Protein AF-A0A2V2RP64-F1 (afdb_monomer)

Mean predicted aligned error: 12.41 Å

Solvent-accessible surface area (backbone atoms only — not comparable to full-atom values): 16628 Å² total; per-residue (Å²): 139,86,86,82,83,83,79,80,80,79,81,77,78,77,77,75,78,69,77,76,58,70,37,69,83,66,78,68,56,55,57,68,59,28,25,57,64,44,48,59,22,42,54,19,36,55,46,68,73,66,55,92,58,90,69,55,69,67,38,51,44,35,20,28,24,38,52,17,21,52,49,19,10,41,67,53,48,46,82,66,42,28,64,60,92,84,65,45,70,69,56,54,52,47,49,36,45,51,38,56,72,76,41,66,92,52,23,85,38,53,29,28,58,51,42,33,51,33,48,34,71,76,20,55,50,54,100,83,48,87,51,76,81,76,70,87,53,20,23,55,56,47,48,53,24,47,53,22,31,31,28,61,72,58,75,34,78,89,53,83,78,44,75,68,35,41,40,35,18,36,18,39,56,15,20,54,50,12,27,53,50,47,46,71,71,80,46,69,60,47,76,86,48,40,56,69,57,51,51,51,44,38,49,54,41,52,72,75,39,68,91,53,28,84,39,51,30,46,59,51,45,51,54,33,32,50,66,66,30,68,94,48,64,85,44,83,55,63,67,50,56,56,61,73,42,49,73,67,46,46,57,55,41,17,72,66,47,54,50,52,58,51,49,57,56,52,64,75,65,70,83,76,78,86,87,79,89,81,89,81,81,86,84,84,86,82,80,88,132

Sequence (289 aa):
MKTIFLGILCISVCVFLVPLSEPSDGPAFTKPISGNQMMKFVGAYQQTRNPTSTPPLQVTTDSYFFMGYVEGATFANMEGVCVPRKTTLGQLYSIVADFFNKHPAQWNDNASSLVALAVKGAFPCSKQDTQELSPLFDGNKLMYLIKSAKIETGLDTHNPKTVQTDMEGINFKGFVSGVRDSYDTKFCYSPNVTGDQEDAIVIQYMDAHPAQWNISASDLIFSACKRLSPVQRESKSYSRVVSQYPGVFHEIWGDKGFRNAAKISIRKGKEIGKVTNLSIHPMIVGKSY

Radius of gyration: 26.07 Å; Cα contacts (8 Å, |Δi|>4): 311; chains: 1; bounding box: 103×53×47 Å

Structure (mmCIF, N/CA/C/O backbone):
data_AF-A0A2V2RP64-F1
#
_entry.id   AF-A0A2V2RP64-F1
#
loop_
_atom_site.group_PDB
_atom_site.id
_atom_site.type_symbol
_atom_site.label_atom_id
_atom_site.label_alt_id
_atom_site.label_comp_id
_atom_site.label_asym_id
_atom_site.label_entity_id
_atom_site.label_seq_id
_atom_site.pdbx_PDB_ins_code
_atom_site.Cartn_x
_atom_site.Cartn_y
_atom_site.Cartn_z
_atom_site.occupancy
_atom_site.B_iso_or_equiv
_atom_site.auth_seq_id
_atom_site.auth_comp_id
_atom_site.auth_asym_id
_atom_site.auth_atom_id
_atom_site.pdbx_PDB_model_num
ATOM 1 N N . MET A 1 1 ? 73.263 24.855 -27.685 1.00 40.41 1 MET A N 1
ATOM 2 C CA . MET A 1 1 ? 72.809 24.135 -26.476 1.00 40.41 1 MET A CA 1
ATOM 3 C C . MET A 1 1 ? 71.296 24.262 -26.409 1.00 40.41 1 MET A C 1
ATOM 5 O O . MET A 1 1 ? 70.813 25.385 -26.392 1.00 40.41 1 MET A O 1
ATOM 9 N N . LYS A 1 2 ? 70.555 23.152 -26.504 1.00 42.84 2 LYS A N 1
ATOM 10 C CA . LYS A 1 2 ? 69.084 23.125 -26.448 1.00 42.84 2 LYS A CA 1
ATOM 11 C C . LYS A 1 2 ? 68.673 22.454 -25.140 1.00 42.84 2 LYS A C 1
ATOM 13 O O . LYS A 1 2 ? 68.955 21.276 -24.952 1.00 42.84 2 LYS A O 1
ATOM 18 N N . THR A 1 3 ? 68.048 23.217 -24.255 1.00 49.97 3 THR A N 1
ATOM 19 C CA . THR A 1 3 ? 67.530 22.749 -22.967 1.00 49.97 3 THR A CA 1
ATOM 20 C C . THR A 1 3 ? 66.127 22.189 -23.184 1.00 49.97 3 THR A C 1
ATOM 22 O O . THR A 1 3 ? 65.233 22.911 -23.617 1.00 49.97 3 THR A O 1
ATOM 25 N N . ILE A 1 4 ? 65.947 20.892 -22.934 1.00 54.69 4 ILE A N 1
ATOM 26 C CA . ILE A 1 4 ? 64.656 20.199 -23.000 1.00 54.69 4 ILE A CA 1
ATOM 27 C C . ILE A 1 4 ? 64.020 20.290 -21.610 1.00 54.69 4 ILE A C 1
ATOM 29 O O . ILE A 1 4 ? 64.534 19.711 -20.656 1.00 54.69 4 ILE A O 1
ATOM 33 N N . PHE A 1 5 ? 62.920 21.035 -21.491 1.00 52.31 5 PHE A N 1
ATOM 34 C CA . PHE A 1 5 ? 62.085 21.057 -20.289 1.00 52.31 5 PHE A CA 1
ATOM 35 C C . PHE A 1 5 ? 61.139 19.852 -20.317 1.00 52.31 5 PHE A C 1
ATOM 37 O O . PHE A 1 5 ? 60.224 19.778 -21.136 1.00 52.31 5 PHE A O 1
ATOM 44 N N . LEU A 1 6 ? 61.387 18.897 -19.422 1.00 56.59 6 LEU A N 1
ATOM 45 C CA . LEU A 1 6 ? 60.547 17.729 -19.186 1.00 56.59 6 LEU A CA 1
ATOM 46 C C . LEU A 1 6 ? 59.434 18.131 -18.202 1.00 56.59 6 LEU A C 1
ATOM 48 O O . LEU A 1 6 ? 59.650 18.205 -16.995 1.00 56.59 6 LEU A O 1
ATOM 52 N N . GLY A 1 7 ? 58.258 18.470 -18.732 1.00 52.22 7 GLY A N 1
ATOM 53 C CA . GLY A 1 7 ? 57.076 18.808 -17.939 1.00 52.22 7 GLY A CA 1
ATOM 54 C C . GLY A 1 7 ? 56.428 17.552 -17.360 1.00 52.22 7 GLY A C 1
ATOM 55 O O . GLY A 1 7 ? 55.719 16.838 -18.064 1.00 52.22 7 GLY A O 1
ATOM 56 N N . ILE A 1 8 ? 56.674 17.284 -16.078 1.00 58.50 8 ILE A N 1
ATOM 57 C CA . ILE A 1 8 ? 55.983 16.244 -15.311 1.00 58.50 8 ILE A CA 1
ATOM 58 C C . ILE A 1 8 ? 54.551 16.726 -15.054 1.00 58.50 8 ILE A C 1
ATOM 60 O O . ILE A 1 8 ? 54.309 17.628 -14.252 1.00 58.50 8 ILE A O 1
ATOM 64 N N . LEU A 1 9 ? 53.603 16.132 -15.777 1.00 56.03 9 LEU A N 1
ATOM 65 C CA . LEU A 1 9 ? 52.170 16.347 -15.617 1.00 56.03 9 LEU A CA 1
ATOM 66 C C . LEU A 1 9 ? 51.721 15.698 -14.297 1.00 56.03 9 LEU A C 1
ATOM 68 O O . LEU A 1 9 ? 51.517 14.488 -14.214 1.00 56.03 9 LEU A O 1
ATOM 72 N N . CYS A 1 10 ? 51.616 16.501 -13.241 1.00 52.22 10 CYS A N 1
ATOM 73 C CA . CYS A 1 10 ? 51.120 16.073 -11.938 1.00 52.22 10 CYS A CA 1
ATOM 74 C C . CYS A 1 10 ? 49.592 15.909 -12.024 1.00 52.22 10 CYS A C 1
ATOM 76 O O . CYS A 1 10 ? 48.841 16.867 -11.845 1.00 52.22 10 CYS A O 1
ATOM 78 N N . ILE A 1 11 ? 49.120 14.706 -12.364 1.00 54.84 11 ILE A N 1
ATOM 79 C CA . ILE A 1 11 ? 47.696 14.357 -12.296 1.00 54.84 11 ILE A CA 1
ATOM 80 C C . ILE A 1 11 ? 47.338 14.252 -10.810 1.00 54.84 11 ILE A C 1
ATOM 82 O O . ILE A 1 11 ? 47.481 13.204 -10.184 1.00 54.84 11 ILE A O 1
ATOM 86 N N . SER A 1 12 ? 46.913 15.376 -10.234 1.00 56.59 12 SER A N 1
ATOM 87 C CA . SER A 1 12 ? 46.282 15.427 -8.920 1.00 56.59 12 SER A CA 1
ATOM 88 C C . SER A 1 12 ? 44.952 14.686 -9.010 1.00 56.59 12 SER A C 1
ATOM 90 O O . SER A 1 12 ? 43.933 15.250 -9.405 1.00 56.59 12 SER A O 1
ATOM 92 N N . VAL A 1 13 ? 44.971 13.395 -8.681 1.00 54.62 13 VAL A N 1
ATOM 93 C CA . VAL A 1 13 ? 43.763 12.607 -8.443 1.00 54.62 13 VAL A CA 1
ATOM 94 C C . VAL A 1 13 ? 43.098 13.195 -7.201 1.00 54.62 13 VAL A C 1
ATOM 96 O O . VAL A 1 13 ? 43.426 12.837 -6.072 1.00 54.62 13 VAL A O 1
ATOM 99 N N . CYS A 1 14 ? 42.184 14.144 -7.403 1.00 45.22 14 CYS A N 1
ATOM 100 C CA . CYS A 1 14 ? 41.237 14.549 -6.377 1.00 45.22 14 CYS A CA 1
ATOM 101 C C . CYS A 1 14 ? 40.350 13.339 -6.084 1.00 45.22 14 CYS A C 1
ATOM 103 O O . CYS A 1 14 ? 39.354 13.094 -6.762 1.00 45.22 14 CYS A O 1
ATOM 105 N N . VAL A 1 15 ? 40.743 12.554 -5.081 1.00 54.50 15 VAL A N 1
ATOM 106 C CA . VAL A 1 15 ? 39.849 11.626 -4.398 1.00 54.50 15 VAL A CA 1
ATOM 107 C C . VAL A 1 15 ? 38.802 12.502 -3.720 1.00 54.50 15 VAL A C 1
ATOM 109 O O . VAL A 1 15 ? 38.998 12.980 -2.605 1.00 54.50 15 VAL A O 1
ATOM 112 N N . PHE A 1 16 ? 37.715 12.789 -4.433 1.00 45.69 16 PHE A N 1
ATOM 113 C CA . PHE A 1 16 ? 36.515 13.324 -3.817 1.00 45.69 16 PHE A CA 1
ATOM 114 C C . PHE A 1 16 ? 36.050 12.265 -2.819 1.00 45.69 16 PHE A C 1
ATOM 116 O O . PHE A 1 16 ? 35.523 11.221 -3.201 1.00 45.69 16 PHE A O 1
ATOM 123 N N . LEU A 1 17 ? 36.321 12.509 -1.535 1.00 41.91 17 LEU A N 1
ATOM 124 C CA . LEU A 1 17 ? 35.658 11.841 -0.426 1.00 41.91 17 LEU A CA 1
ATOM 125 C C . LEU A 1 17 ? 34.177 12.201 -0.536 1.00 41.91 17 LEU A C 1
ATOM 127 O O . LEU A 1 17 ? 33.722 13.174 0.058 1.00 41.91 17 LEU A O 1
ATOM 131 N N . VAL A 1 18 ? 33.442 11.454 -1.361 1.00 47.34 18 VAL A N 1
ATOM 132 C CA . VAL A 1 18 ? 31.985 11.450 -1.316 1.00 47.34 18 VAL A CA 1
ATOM 133 C C . VAL A 1 18 ? 31.652 10.948 0.088 1.00 47.34 18 VAL A C 1
ATOM 135 O O . VAL A 1 18 ? 32.041 9.820 0.413 1.00 47.34 18 VAL A O 1
ATOM 138 N N . PRO A 1 19 ? 31.043 11.771 0.961 1.00 41.50 19 PRO A N 1
ATOM 139 C CA . PRO A 1 19 ? 30.604 11.283 2.253 1.00 41.50 19 PRO A CA 1
ATOM 140 C C . PRO A 1 19 ? 29.669 10.111 1.976 1.00 41.50 19 PRO A C 1
ATOM 142 O O . PRO A 1 19 ? 28.681 10.256 1.259 1.00 41.50 19 PRO A O 1
ATOM 145 N N . LEU A 1 20 ? 30.046 8.934 2.474 1.00 43.16 20 LEU A N 1
ATOM 146 C CA . LEU A 1 20 ? 29.175 7.773 2.470 1.00 43.16 20 LEU A CA 1
ATOM 147 C C . LEU A 1 20 ? 27.906 8.202 3.208 1.00 43.16 20 LEU A C 1
ATOM 149 O O . LEU A 1 20 ? 27.961 8.418 4.418 1.00 43.16 20 LEU A O 1
ATOM 153 N N . SER A 1 21 ? 26.802 8.379 2.485 1.00 45.03 21 SER A N 1
ATOM 154 C CA . SER A 1 21 ? 25.497 8.500 3.114 1.00 45.03 21 SER A CA 1
ATOM 155 C C . SER A 1 21 ? 25.303 7.247 3.959 1.00 45.03 21 SER A C 1
ATOM 157 O O . SER A 1 21 ? 25.472 6.119 3.483 1.00 45.03 21 SER A O 1
ATOM 159 N N . GLU A 1 22 ? 25.067 7.442 5.254 1.00 41.38 22 GLU A N 1
ATOM 160 C CA . GLU A 1 22 ? 24.678 6.334 6.111 1.00 41.38 22 GLU A CA 1
ATOM 161 C C . GLU A 1 22 ? 23.380 5.755 5.538 1.00 41.38 22 GLU A C 1
ATOM 163 O O . GLU A 1 22 ? 22.510 6.532 5.125 1.00 41.38 22 GLU A O 1
ATOM 168 N N . PRO A 1 23 ? 23.268 4.419 5.428 1.00 53.28 23 PRO A N 1
ATOM 169 C CA . PRO A 1 23 ? 22.029 3.804 4.990 1.00 53.28 23 PRO A CA 1
ATOM 170 C C . PRO A 1 23 ? 20.915 4.341 5.881 1.00 53.28 23 PRO A C 1
ATOM 172 O O . PRO A 1 23 ? 21.006 4.251 7.102 1.00 53.28 23 PRO A O 1
ATOM 175 N N . SER A 1 24 ? 19.919 4.967 5.258 1.00 46.62 24 SER A N 1
ATOM 176 C CA . SER A 1 24 ? 18.710 5.433 5.929 1.00 46.62 24 SER A CA 1
ATOM 177 C C . SER A 1 24 ? 18.217 4.325 6.862 1.00 46.62 24 SER A C 1
ATOM 179 O O . SER A 1 24 ? 17.908 3.230 6.387 1.00 46.62 24 SER A O 1
ATOM 181 N N . ASP A 1 25 ? 18.151 4.594 8.172 1.00 43.06 25 ASP A N 1
ATOM 182 C CA . ASP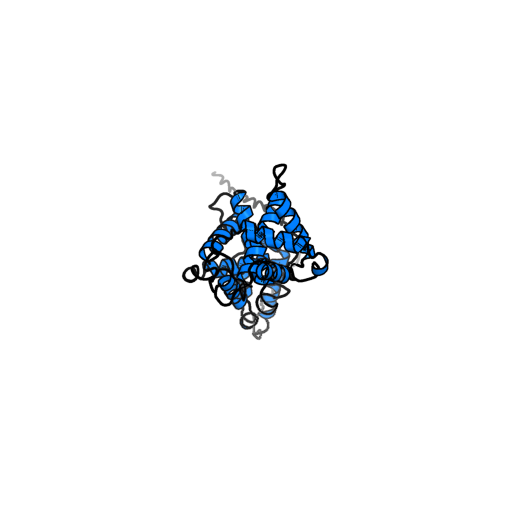 A 1 25 ? 17.587 3.706 9.202 1.00 43.06 25 ASP A CA 1
ATOM 183 C C . ASP A 1 25 ? 16.055 3.576 9.045 1.00 43.06 25 ASP A C 1
ATOM 185 O O . ASP A 1 25 ? 15.281 3.638 10.005 1.00 43.06 25 ASP A O 1
ATOM 189 N N . GLY A 1 26 ? 15.580 3.421 7.807 1.00 50.72 26 GLY A N 1
ATOM 190 C CA . GLY A 1 26 ? 14.221 3.017 7.519 1.00 50.72 26 GLY A CA 1
ATOM 191 C C . GLY A 1 26 ? 13.954 1.708 8.261 1.00 50.72 26 GLY A C 1
ATOM 192 O O . GLY A 1 26 ? 14.764 0.779 8.175 1.00 50.72 26 GLY A O 1
ATOM 193 N N . PRO A 1 27 ? 12.860 1.608 9.034 1.00 49.94 27 PRO A N 1
ATOM 194 C CA . PRO A 1 27 ? 12.575 0.402 9.788 1.00 49.94 27 PRO A CA 1
ATOM 195 C C . PRO A 1 27 ? 12.512 -0.771 8.811 1.00 49.94 27 PRO A C 1
ATOM 197 O O . PRO A 1 27 ? 11.693 -0.785 7.895 1.00 49.94 27 PRO A O 1
ATOM 200 N N . ALA A 1 28 ? 13.388 -1.759 8.991 1.00 54.50 28 ALA A N 1
ATOM 201 C CA . ALA A 1 28 ? 13.323 -2.976 8.203 1.00 54.50 28 ALA A CA 1
ATOM 202 C C . ALA A 1 28 ? 11.948 -3.618 8.452 1.00 54.50 28 ALA A C 1
ATOM 204 O O . ALA A 1 28 ? 11.686 -4.120 9.550 1.00 54.50 28 ALA A O 1
ATOM 205 N N . PHE A 1 29 ? 11.067 -3.586 7.445 1.00 62.75 29 PHE A N 1
ATOM 206 C CA . PHE A 1 29 ? 9.713 -4.158 7.474 1.00 62.75 29 PHE A CA 1
ATOM 207 C C . PHE A 1 29 ? 9.741 -5.695 7.439 1.00 62.75 29 PHE A C 1
ATOM 209 O O . PHE A 1 29 ? 9.065 -6.351 6.660 1.00 62.75 29 PHE A O 1
ATOM 216 N N . THR A 1 30 ? 10.543 -6.286 8.320 1.00 70.75 30 THR A N 1
ATOM 217 C CA . THR A 1 30 ? 10.706 -7.735 8.495 1.00 70.75 30 THR A CA 1
ATOM 218 C C . THR A 1 30 ? 9.470 -8.395 9.103 1.00 70.75 30 THR A C 1
ATOM 220 O O . THR A 1 30 ? 9.387 -9.621 9.170 1.00 70.75 30 THR A O 1
ATOM 223 N N . LYS A 1 31 ? 8.503 -7.591 9.553 1.00 83.94 31 LYS A N 1
ATOM 224 C CA . LYS A 1 31 ? 7.221 -8.016 10.110 1.00 83.94 31 LYS A CA 1
ATOM 225 C C . LYS A 1 31 ? 6.084 -7.333 9.351 1.00 83.94 31 LYS A C 1
ATOM 227 O O . LYS A 1 31 ? 6.275 -6.191 8.926 1.00 83.94 31 LYS A O 1
ATOM 232 N N . PRO A 1 32 ? 4.922 -7.997 9.217 1.00 90.25 32 PRO A N 1
ATOM 233 C CA . PRO A 1 32 ? 3.727 -7.349 8.696 1.00 90.25 32 PRO A CA 1
ATOM 234 C C . PRO A 1 32 ? 3.405 -6.086 9.489 1.00 90.25 32 PRO A C 1
ATOM 236 O O . PRO A 1 32 ? 3.650 -6.029 10.700 1.00 90.25 32 PRO A O 1
ATOM 239 N N . ILE A 1 33 ? 2.851 -5.084 8.813 1.00 93.12 33 ILE A N 1
ATOM 240 C CA . ILE A 1 33 ? 2.415 -3.854 9.465 1.00 93.12 33 ILE A CA 1
ATOM 241 C C . ILE A 1 33 ? 1.248 -4.204 10.392 1.00 93.12 33 ILE A C 1
ATOM 243 O O . ILE A 1 33 ? 0.245 -4.770 9.967 1.00 93.12 33 ILE A O 1
ATOM 247 N N . SER A 1 34 ? 1.383 -3.893 11.679 1.00 96.06 34 SER A N 1
ATOM 248 C CA . SER A 1 34 ? 0.281 -4.021 12.641 1.00 96.06 34 SER A CA 1
ATOM 249 C C . SER A 1 34 ? -0.738 -2.901 12.456 1.00 96.06 34 SER A C 1
ATOM 251 O O . SER A 1 34 ? -0.408 -1.815 11.969 1.00 96.06 34 SER A O 1
ATOM 253 N N . GLY A 1 35 ? -1.970 -3.108 12.910 1.00 96.81 35 GLY A N 1
ATOM 254 C CA . GLY A 1 35 ? -2.978 -2.057 12.875 1.00 96.81 35 GLY A CA 1
ATOM 255 C C . GLY A 1 35 ? -2.596 -0.796 13.660 1.00 96.81 35 GLY A C 1
ATOM 256 O O . GLY A 1 35 ? -2.917 0.313 13.246 1.00 96.81 35 GLY A O 1
ATOM 257 N N . ASN A 1 36 ? -1.817 -0.935 14.730 1.00 97.19 36 ASN A N 1
ATOM 258 C CA . ASN A 1 36 ? -1.334 0.165 15.552 1.00 97.19 36 ASN A CA 1
ATOM 259 C C . ASN A 1 36 ? -0.319 1.019 14.784 1.00 97.19 36 ASN A C 1
ATOM 261 O O . ASN A 1 36 ? -0.364 2.244 14.836 1.00 97.19 36 ASN A O 1
ATOM 265 N N . GLN A 1 37 ? 0.566 0.381 14.011 1.00 96.06 37 GLN A N 1
ATOM 266 C CA . GLN A 1 37 ? 1.437 1.098 13.077 1.00 96.06 37 GLN A CA 1
ATOM 267 C C . GLN A 1 37 ? 0.618 1.753 11.959 1.00 96.06 37 GLN A C 1
ATOM 269 O O . GLN A 1 37 ? 0.910 2.885 11.573 1.00 96.06 37 GLN A O 1
ATOM 274 N N . MET A 1 38 ? -0.437 1.080 11.484 1.00 97.50 38 MET A N 1
ATOM 275 C CA . MET A 1 38 ? -1.320 1.606 10.444 1.00 97.50 38 MET A CA 1
ATOM 276 C C . MET A 1 38 ? -2.045 2.891 10.865 1.00 97.50 38 MET A C 1
ATOM 278 O O . MET A 1 38 ? -2.259 3.770 10.031 1.00 97.50 38 MET A O 1
ATOM 282 N N . MET A 1 39 ? -2.348 3.067 12.155 1.00 97.81 39 MET A N 1
ATOM 283 C CA . MET A 1 39 ? -3.008 4.279 12.656 1.00 97.81 39 MET A CA 1
ATOM 284 C C . MET A 1 39 ? -2.235 5.571 12.378 1.00 97.81 39 MET A C 1
ATOM 286 O O . MET A 1 39 ? -2.861 6.612 12.173 1.00 97.81 39 MET A O 1
ATOM 290 N N . LYS A 1 40 ? -0.897 5.516 12.291 1.00 96.69 40 LYS A N 1
ATOM 291 C CA . LYS A 1 40 ? -0.085 6.658 11.837 1.00 96.69 40 LYS A CA 1
ATOM 292 C C . LYS A 1 40 ? -0.520 7.108 10.436 1.00 96.69 40 LYS A C 1
ATOM 294 O O . LYS A 1 40 ? -0.775 8.288 10.209 1.00 96.69 40 LYS A O 1
ATOM 299 N N . PHE A 1 41 ? -0.628 6.156 9.514 1.00 97.56 41 PHE A N 1
ATOM 300 C CA . PHE A 1 41 ? -0.966 6.404 8.116 1.00 97.56 41 PHE A CA 1
ATOM 301 C C . PHE A 1 41 ? -2.452 6.761 7.938 1.00 97.56 41 PHE A C 1
ATOM 303 O O . PHE A 1 41 ? -2.778 7.652 7.156 1.00 97.56 41 PHE A O 1
ATOM 310 N N . VAL A 1 42 ? -3.347 6.159 8.734 1.00 97.75 42 VAL A N 1
ATOM 311 C CA . VAL A 1 42 ? -4.773 6.541 8.799 1.00 97.75 42 VAL A CA 1
ATOM 312 C C . VAL A 1 42 ? -4.927 8.005 9.216 1.00 97.75 42 VAL A C 1
ATOM 314 O O . VAL A 1 42 ? -5.640 8.759 8.554 1.00 97.75 42 VAL A O 1
ATOM 317 N N . GLY A 1 43 ? -4.233 8.430 10.278 1.00 97.19 43 GLY A N 1
ATOM 318 C CA . GLY A 1 43 ? -4.275 9.816 10.743 1.00 97.19 43 GLY A CA 1
ATOM 319 C C . GLY A 1 43 ? -3.759 10.801 9.691 1.00 97.19 43 GLY A C 1
ATOM 320 O O . GLY A 1 43 ? -4.345 11.867 9.504 1.00 97.19 43 GLY A O 1
ATOM 321 N N . ALA A 1 44 ? -2.707 10.428 8.957 1.00 96.88 44 ALA A N 1
ATOM 322 C CA . ALA A 1 44 ? -2.180 11.229 7.857 1.00 96.88 44 ALA A CA 1
ATOM 323 C C . ALA A 1 44 ? -3.181 11.356 6.693 1.00 96.88 44 ALA A C 1
ATOM 325 O O . ALA A 1 44 ? -3.444 12.464 6.227 1.00 96.88 44 ALA A O 1
ATOM 326 N N . TYR A 1 45 ? -3.813 10.251 6.285 1.00 97.31 45 TYR A N 1
ATOM 327 C CA . TYR A 1 45 ? -4.875 10.249 5.271 1.00 97.31 45 TYR A CA 1
ATOM 328 C C . TYR A 1 45 ? -6.067 11.139 5.653 1.00 97.31 45 TYR A C 1
ATOM 330 O O . TYR A 1 45 ? -6.611 11.874 4.827 1.00 97.31 45 TYR A O 1
ATOM 338 N N . GLN A 1 46 ? -6.482 11.113 6.918 1.00 96.75 46 GLN A N 1
ATOM 339 C CA . GLN A 1 46 ? -7.585 11.955 7.380 1.00 96.75 46 GLN A CA 1
ATOM 340 C C . GLN A 1 46 ? -7.237 13.448 7.328 1.00 96.75 46 GLN A C 1
ATOM 342 O O . GLN A 1 46 ? -8.089 14.256 6.949 1.00 96.75 46 GLN A O 1
ATOM 347 N N . GLN A 1 47 ? -5.991 13.808 7.649 1.00 95.38 47 GLN A N 1
ATOM 348 C CA . GLN A 1 47 ? -5.502 15.185 7.558 1.00 95.38 47 GLN A CA 1
ATOM 349 C C . GLN A 1 47 ? -5.443 15.689 6.110 1.00 95.38 47 GLN A C 1
ATOM 351 O O . GLN A 1 47 ? -5.840 16.823 5.848 1.00 95.38 47 GLN A O 1
ATOM 356 N N . THR A 1 48 ? -4.992 14.866 5.156 1.00 94.94 48 THR A N 1
ATOM 357 C CA . THR A 1 48 ? -4.911 15.266 3.737 1.00 94.94 48 THR A CA 1
ATOM 358 C C . THR A 1 48 ? -6.275 15.358 3.060 1.00 94.94 48 THR A C 1
ATOM 360 O O . THR A 1 48 ? -6.429 16.117 2.105 1.00 94.94 48 THR A O 1
ATOM 363 N N . ARG A 1 49 ? -7.280 14.617 3.544 1.00 93.88 49 ARG A N 1
ATOM 364 C CA . ARG A 1 49 ? -8.636 14.630 2.979 1.00 93.88 49 ARG A CA 1
ATOM 365 C C . ARG A 1 49 ? -9.426 15.895 3.307 1.00 93.88 49 ARG A C 1
ATOM 367 O O . ARG A 1 49 ? -10.186 16.363 2.464 1.00 93.88 49 ARG A O 1
ATOM 374 N N . ASN A 1 50 ? -9.274 16.421 4.518 1.00 92.44 50 ASN A N 1
ATOM 375 C CA . ASN A 1 50 ? -9.954 17.638 4.967 1.00 92.44 50 ASN A CA 1
ATOM 376 C C . ASN A 1 50 ? -8.915 18.672 5.431 1.00 92.44 50 ASN A C 1
ATOM 378 O O . ASN A 1 50 ? -8.864 18.996 6.621 1.00 92.44 50 ASN A O 1
ATOM 382 N N . PRO A 1 51 ? -8.050 19.159 4.523 1.00 88.69 51 PRO A N 1
ATOM 383 C CA . PRO A 1 51 ? -6.941 20.012 4.905 1.00 88.69 51 PRO A CA 1
ATOM 384 C C . PRO A 1 51 ? -7.461 21.385 5.339 1.00 88.69 51 PRO A C 1
ATOM 386 O O . PRO A 1 51 ? -8.193 22.050 4.608 1.00 88.69 51 PRO A O 1
ATOM 389 N N . THR A 1 52 ? -7.058 21.835 6.525 1.00 88.88 52 THR A N 1
ATOM 390 C CA . THR A 1 52 ? -7.249 23.230 6.964 1.00 88.88 52 THR A CA 1
ATOM 391 C C . THR A 1 52 ? -6.125 24.145 6.468 1.00 88.88 52 THR A C 1
ATOM 393 O O . THR A 1 52 ? -6.287 25.362 6.421 1.00 88.88 52 THR A O 1
ATOM 396 N N . SER A 1 53 ? -4.993 23.559 6.073 1.00 92.00 53 SER A N 1
ATOM 397 C CA . SER A 1 53 ? -3.817 24.198 5.480 1.00 92.00 53 SER A CA 1
ATOM 398 C C . SER A 1 53 ? -3.075 23.191 4.591 1.00 92.00 53 SER A C 1
ATOM 400 O O . SER A 1 53 ? -3.418 22.008 4.574 1.00 92.00 53 SER A O 1
ATOM 402 N N . THR A 1 54 ? -2.056 23.640 3.849 1.00 91.56 54 THR A N 1
ATOM 403 C CA . THR A 1 54 ? -1.177 22.740 3.085 1.00 91.56 54 THR A CA 1
ATOM 404 C C . THR A 1 54 ? -0.525 21.724 4.032 1.00 91.56 54 THR A C 1
ATOM 406 O O . THR A 1 54 ? 0.239 22.141 4.909 1.00 91.56 54 THR A O 1
ATOM 409 N N . PRO A 1 55 ? -0.789 20.412 3.879 1.00 91.12 55 PRO A N 1
ATOM 410 C CA . PRO A 1 55 ? -0.220 19.411 4.768 1.00 91.12 55 PRO A CA 1
ATOM 411 C C . PRO A 1 55 ? 1.313 19.387 4.672 1.00 91.12 55 PRO A C 1
ATOM 413 O O . PRO A 1 55 ? 1.860 19.548 3.575 1.00 91.12 55 PRO A O 1
ATOM 416 N N . PRO A 1 56 ? 2.028 19.153 5.787 1.00 93.12 56 PRO A N 1
ATOM 417 C CA . PRO A 1 56 ? 3.461 18.888 5.745 1.00 93.12 56 PRO A CA 1
ATOM 418 C C . PRO A 1 56 ? 3.777 17.719 4.806 1.00 93.12 56 PRO A C 1
ATOM 420 O O . PRO A 1 56 ? 3.017 16.753 4.752 1.00 93.12 56 PRO A O 1
ATOM 423 N N . LEU A 1 57 ? 4.932 17.757 4.131 1.00 89.81 57 LEU A N 1
ATOM 424 C CA . LEU A 1 57 ? 5.346 16.709 3.185 1.00 89.81 57 LEU A CA 1
ATOM 425 C C . LEU A 1 57 ? 5.233 15.298 3.782 1.00 89.81 57 LEU A C 1
ATOM 427 O O . LEU A 1 57 ? 4.727 14.402 3.120 1.00 89.81 57 LEU A O 1
ATOM 431 N N . GLN A 1 58 ? 5.631 15.125 5.046 1.00 92.31 58 GLN A N 1
ATOM 432 C CA . GLN A 1 58 ? 5.545 13.845 5.753 1.00 92.31 58 GLN A CA 1
ATOM 433 C C . GLN A 1 58 ? 4.103 13.333 5.915 1.00 92.31 58 GLN A C 1
ATOM 435 O O . GLN A 1 58 ? 3.854 12.137 5.824 1.00 92.31 58 GLN A O 1
ATOM 440 N N . VAL A 1 59 ? 3.143 14.231 6.150 1.00 93.38 59 VAL A N 1
ATOM 441 C CA . VAL A 1 59 ? 1.719 13.872 6.237 1.00 93.38 59 VAL A CA 1
ATOM 442 C C . VAL A 1 59 ? 1.217 13.437 4.861 1.00 93.38 59 VAL A C 1
ATOM 444 O O . VAL A 1 59 ? 0.476 12.464 4.743 1.00 93.38 59 VAL A O 1
ATOM 447 N N . THR A 1 60 ? 1.669 14.107 3.803 1.00 93.06 60 THR A N 1
ATOM 448 C CA . THR A 1 60 ? 1.347 13.717 2.429 1.00 93.06 60 THR A CA 1
ATOM 449 C C . THR A 1 60 ? 1.946 12.351 2.083 1.00 93.06 60 THR A C 1
ATOM 451 O O . THR A 1 60 ? 1.211 11.485 1.616 1.00 93.06 60 THR A O 1
ATOM 454 N N . THR A 1 61 ? 3.227 12.096 2.370 1.00 93.00 61 THR A N 1
ATOM 455 C CA . THR A 1 61 ? 3.856 10.791 2.090 1.00 93.00 61 THR A CA 1
ATOM 456 C C . THR A 1 61 ? 3.196 9.660 2.878 1.00 93.00 61 THR A C 1
ATOM 458 O O . THR A 1 61 ? 2.823 8.647 2.291 1.00 93.00 61 THR A O 1
ATOM 461 N N . ASP A 1 62 ? 2.949 9.845 4.178 1.00 94.75 62 ASP A N 1
ATOM 462 C CA . ASP A 1 62 ? 2.250 8.855 5.006 1.00 94.75 62 ASP A CA 1
ATOM 463 C C . ASP A 1 62 ? 0.825 8.572 4.481 1.00 94.75 62 ASP A C 1
ATOM 465 O O . ASP A 1 62 ? 0.369 7.427 4.489 1.00 94.75 62 ASP A O 1
ATOM 469 N N . SER A 1 63 ? 0.132 9.593 3.964 1.00 96.31 63 SER A N 1
ATOM 470 C CA . SER A 1 63 ? -1.180 9.442 3.324 1.00 96.31 63 SER A CA 1
ATOM 471 C C . SER A 1 63 ? -1.113 8.645 2.017 1.00 96.31 63 SER A C 1
ATOM 473 O O . SER A 1 63 ? -2.003 7.839 1.757 1.00 96.31 63 SER A O 1
ATOM 475 N N . TYR A 1 64 ? -0.104 8.860 1.170 1.00 95.94 64 TYR A N 1
ATOM 476 C CA . TYR A 1 64 ? 0.043 8.099 -0.078 1.00 95.94 64 TYR A CA 1
ATOM 477 C C . TYR A 1 64 ? 0.453 6.648 0.182 1.00 95.94 64 TYR A C 1
ATOM 479 O O . TYR A 1 64 ? -0.028 5.746 -0.504 1.00 95.94 64 TYR A O 1
ATOM 487 N N . PHE A 1 65 ? 1.261 6.410 1.218 1.00 96.62 65 PHE A N 1
ATOM 488 C CA . PHE A 1 65 ? 1.581 5.060 1.667 1.00 96.62 65 PHE A CA 1
ATOM 489 C C . PHE A 1 65 ? 0.317 4.322 2.129 1.00 96.62 65 PHE A C 1
ATOM 491 O O . PHE A 1 65 ? 0.099 3.183 1.723 1.00 96.62 65 PHE A O 1
ATOM 498 N N . PHE A 1 66 ? -0.551 4.983 2.913 1.00 98.00 66 PHE A N 1
ATOM 499 C CA . PHE A 1 66 ? -1.856 4.433 3.305 1.00 98.00 66 PHE A CA 1
ATOM 500 C C . PHE A 1 66 ? -2.684 4.008 2.090 1.00 98.00 66 PHE A C 1
ATOM 502 O O . PHE A 1 66 ? -3.151 2.873 2.036 1.00 98.00 66 PHE A O 1
ATOM 509 N N . MET A 1 67 ? -2.855 4.909 1.116 1.00 97.38 67 MET A N 1
ATOM 510 C CA . MET A 1 67 ? -3.655 4.649 -0.086 1.00 97.38 67 MET A CA 1
ATOM 511 C C . MET A 1 67 ? -3.130 3.426 -0.838 1.00 97.38 67 MET A C 1
ATOM 513 O O . MET A 1 67 ? -3.890 2.488 -1.072 1.00 97.38 67 MET A O 1
ATOM 517 N N . GLY A 1 68 ? -1.822 3.394 -1.114 1.00 96.75 68 GLY A N 1
ATOM 518 C CA . GLY A 1 68 ? -1.185 2.255 -1.766 1.00 96.75 68 GLY A CA 1
ATOM 519 C C . GLY A 1 68 ? -1.388 0.960 -0.985 1.00 96.75 68 GLY A C 1
ATOM 520 O O . GLY A 1 68 ? -1.819 -0.039 -1.554 1.00 96.75 68 GLY A O 1
ATOM 521 N N . TYR A 1 69 ? -1.161 0.977 0.333 1.00 97.62 69 TYR A N 1
ATOM 522 C CA . TYR A 1 69 ? -1.336 -0.206 1.180 1.00 97.62 69 TYR A CA 1
ATOM 523 C C . TYR A 1 69 ? -2.763 -0.748 1.138 1.00 97.62 69 TYR A C 1
ATOM 525 O O . TYR A 1 69 ? -2.957 -1.956 0.997 1.00 97.62 69 TYR A O 1
ATOM 533 N N . VAL A 1 70 ? -3.767 0.129 1.226 1.00 97.25 70 VAL A N 1
ATOM 534 C CA . VAL A 1 70 ? -5.177 -0.269 1.148 1.00 97.25 70 VAL A CA 1
ATOM 535 C C . VAL A 1 70 ? -5.500 -0.901 -0.198 1.00 97.25 70 VAL A C 1
ATOM 537 O O . VAL A 1 70 ? -6.171 -1.932 -0.225 1.00 97.25 70 VAL A O 1
ATOM 540 N N . GLU A 1 71 ? -5.018 -0.330 -1.301 1.00 95.44 71 GLU A N 1
ATOM 541 C CA . GLU A 1 71 ? -5.202 -0.913 -2.633 1.00 95.44 71 GLU A CA 1
ATOM 542 C C . GLU A 1 71 ? -4.563 -2.295 -2.700 1.00 95.44 71 GLU A C 1
ATOM 544 O O . GLU A 1 71 ? -5.259 -3.275 -2.965 1.00 95.44 71 GLU A O 1
ATOM 549 N N . GLY A 1 72 ? -3.275 -2.396 -2.372 1.00 95.19 72 GLY A N 1
ATOM 550 C CA . GLY A 1 72 ? -2.542 -3.656 -2.424 1.00 95.19 72 GLY A CA 1
ATOM 551 C C . GLY A 1 72 ? -3.201 -4.750 -1.587 1.00 95.19 72 GLY A C 1
ATOM 552 O O . GLY A 1 72 ? -3.440 -5.854 -2.077 1.00 95.19 72 GLY A O 1
ATOM 553 N N . ALA A 1 73 ? -3.576 -4.428 -0.347 1.00 95.50 73 ALA A N 1
ATOM 554 C CA . ALA A 1 73 ? -4.225 -5.386 0.536 1.00 95.50 73 ALA A CA 1
ATOM 555 C C . ALA A 1 73 ? -5.640 -5.765 0.076 1.00 95.50 73 ALA A C 1
ATOM 557 O O . ALA A 1 73 ? -6.042 -6.922 0.195 1.00 95.50 73 ALA A O 1
ATOM 558 N N . THR A 1 74 ? -6.391 -4.825 -0.497 1.00 94.38 74 THR A N 1
ATOM 559 C CA . THR A 1 74 ? -7.723 -5.108 -1.046 1.00 94.38 74 THR A CA 1
ATOM 560 C C . THR A 1 74 ? -7.634 -6.038 -2.254 1.00 94.38 74 THR A C 1
ATOM 562 O O . THR A 1 74 ? -8.319 -7.058 -2.288 1.00 94.38 74 THR A O 1
ATOM 565 N N . PHE A 1 75 ? -6.765 -5.727 -3.221 1.00 91.62 75 PHE A N 1
ATOM 566 C CA . PHE A 1 75 ? -6.609 -6.512 -4.452 1.00 91.62 75 PHE A CA 1
ATOM 567 C C . PHE A 1 75 ? -5.977 -7.890 -4.217 1.00 91.62 75 PHE A C 1
ATOM 569 O O . PHE A 1 75 ? -6.158 -8.793 -5.031 1.00 91.62 75 PHE A O 1
ATOM 576 N N . ALA A 1 76 ? -5.263 -8.082 -3.107 1.00 91.94 76 ALA A N 1
ATOM 577 C CA . ALA A 1 76 ? -4.775 -9.394 -2.690 1.00 91.94 76 ALA A CA 1
ATOM 578 C C . ALA A 1 76 ? -5.836 -10.239 -1.952 1.00 91.94 76 ALA A C 1
ATOM 580 O O . ALA A 1 76 ? -5.724 -11.462 -1.937 1.00 91.94 76 ALA A O 1
ATOM 581 N N . ASN A 1 77 ? -6.879 -9.621 -1.378 1.00 90.25 77 ASN A N 1
ATOM 582 C CA . ASN A 1 77 ? -7.916 -10.289 -0.572 1.00 90.25 77 ASN A CA 1
ATOM 583 C C . ASN A 1 77 ? -9.333 -10.125 -1.148 1.00 90.25 77 ASN A C 1
ATOM 585 O O . ASN A 1 77 ? -10.303 -9.964 -0.407 1.00 90.25 77 ASN A O 1
ATOM 589 N N . MET A 1 78 ? -9.484 -10.157 -2.471 1.00 87.00 78 MET A N 1
ATOM 590 C CA . MET A 1 78 ? -10.793 -9.949 -3.104 1.00 87.00 78 MET A CA 1
ATOM 591 C C . MET A 1 78 ? -11.790 -11.103 -2.916 1.00 87.00 78 MET A C 1
ATOM 593 O O . MET A 1 78 ? -12.959 -10.974 -3.284 1.00 87.00 78 MET A O 1
ATOM 597 N N . GLU A 1 79 ? -11.367 -12.237 -2.358 1.00 87.62 79 GLU A N 1
ATOM 598 C CA . GLU A 1 79 ? -12.246 -13.386 -2.164 1.00 87.62 79 GLU A CA 1
ATOM 599 C C . GLU A 1 79 ? -13.448 -13.037 -1.264 1.00 87.62 79 GLU A C 1
ATOM 601 O O . GLU A 1 79 ? -13.322 -12.702 -0.082 1.00 87.62 79 GLU A O 1
ATOM 606 N N . GLY A 1 80 ? -14.653 -13.142 -1.831 1.00 87.94 80 GLY A N 1
ATOM 607 C CA . GLY A 1 80 ? -15.899 -12.825 -1.130 1.00 87.94 80 GLY A CA 1
ATOM 608 C C . GLY A 1 80 ? -16.174 -11.327 -0.960 1.00 87.94 80 GLY A C 1
ATOM 609 O O . GLY A 1 80 ? -17.038 -10.971 -0.155 1.00 87.94 80 GLY A O 1
ATOM 610 N N . VAL A 1 81 ? -15.472 -10.472 -1.711 1.00 90.06 81 VAL A N 1
ATOM 611 C CA . VAL A 1 81 ? -15.688 -9.023 -1.778 1.00 90.06 81 VAL A CA 1
ATOM 612 C C . VAL A 1 81 ? -16.317 -8.644 -3.121 1.00 90.06 81 VAL A C 1
ATOM 614 O O . VAL A 1 81 ? -15.782 -8.964 -4.179 1.00 90.06 81 VAL A O 1
ATOM 617 N N . CYS A 1 82 ? -17.429 -7.909 -3.084 1.00 90.44 82 CYS A N 1
ATOM 618 C CA . CYS A 1 82 ? -18.179 -7.500 -4.271 1.00 90.44 82 CYS A CA 1
ATOM 619 C C . CYS A 1 82 ? -18.370 -5.985 -4.293 1.00 90.44 82 CYS A C 1
ATOM 621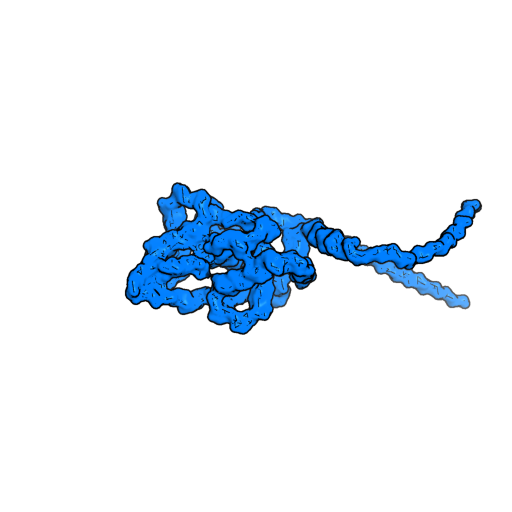 O O . CYS A 1 82 ? -19.391 -5.451 -3.860 1.00 90.44 82 CYS A O 1
ATOM 623 N N . VAL A 1 83 ? -17.352 -5.273 -4.778 1.00 88.88 83 VAL A N 1
ATOM 624 C CA . VAL A 1 83 ? -17.353 -3.807 -4.793 1.00 88.88 83 VAL A CA 1
ATOM 625 C C . VAL A 1 83 ? -18.224 -3.286 -5.944 1.00 88.88 83 VAL A C 1
ATOM 627 O O . VAL A 1 83 ? -17.975 -3.621 -7.104 1.00 88.88 83 VAL A O 1
ATOM 630 N N . PRO A 1 84 ? -19.219 -2.421 -5.673 1.00 89.00 84 PRO A N 1
ATOM 631 C CA . PRO A 1 84 ? -20.027 -1.808 -6.723 1.00 89.00 84 PRO A CA 1
ATOM 632 C C . PRO A 1 84 ? -19.176 -1.038 -7.745 1.00 89.00 84 PRO A C 1
ATOM 634 O O . PRO A 1 84 ? -18.270 -0.300 -7.367 1.00 89.00 84 PRO A O 1
ATOM 637 N N . ARG A 1 85 ? -19.530 -1.094 -9.040 1.00 84.25 85 ARG A N 1
ATOM 638 C CA . ARG A 1 85 ? -18.792 -0.399 -10.126 1.00 84.25 85 ARG A CA 1
ATOM 639 C C . ARG A 1 85 ? -18.597 1.107 -9.922 1.00 84.25 85 ARG A C 1
ATOM 641 O O . ARG A 1 85 ? -17.711 1.697 -10.525 1.00 84.25 85 ARG A O 1
ATOM 648 N N . LYS A 1 86 ? -19.475 1.745 -9.144 1.00 87.50 86 LYS A N 1
ATOM 649 C CA . LYS A 1 86 ? -19.441 3.192 -8.876 1.00 87.50 86 LYS A CA 1
ATOM 650 C C . LYS A 1 86 ? -18.610 3.557 -7.645 1.00 87.50 86 LYS A C 1
ATOM 652 O O . LYS A 1 86 ? -18.486 4.742 -7.351 1.00 87.50 86 LYS A O 1
ATOM 657 N N . THR A 1 87 ? -18.083 2.571 -6.921 1.00 90.44 87 THR A N 1
ATOM 658 C CA . THR A 1 87 ? -17.226 2.820 -5.765 1.00 90.44 87 THR A CA 1
ATOM 659 C C . THR A 1 87 ? -15.918 3.438 -6.235 1.00 90.44 87 THR A C 1
ATOM 661 O O . THR A 1 87 ? -15.216 2.880 -7.075 1.00 90.44 87 THR A O 1
ATOM 664 N N . THR A 1 88 ? -15.582 4.601 -5.690 1.00 93.31 88 THR A N 1
ATOM 665 C CA . THR A 1 88 ? -14.300 5.256 -5.948 1.00 93.31 88 THR A CA 1
ATOM 666 C C . THR A 1 88 ? -13.233 4.737 -4.989 1.00 93.31 88 THR A C 1
ATOM 668 O O . THR A 1 88 ? -13.538 4.322 -3.868 1.00 93.31 88 THR A O 1
ATOM 671 N N . LEU A 1 89 ? -11.959 4.832 -5.376 1.00 93.00 89 LEU A N 1
ATOM 672 C CA . LEU A 1 89 ? -10.850 4.526 -4.467 1.00 93.00 89 LEU A CA 1
ATOM 673 C C . LEU A 1 89 ? -10.897 5.391 -3.194 1.00 93.00 89 LEU A C 1
ATOM 675 O O . LEU A 1 89 ? -10.694 4.892 -2.094 1.00 93.00 89 LEU A O 1
ATOM 679 N N . GLY A 1 90 ? -11.299 6.663 -3.311 1.00 95.69 90 GLY A N 1
ATOM 680 C CA . GLY A 1 90 ? -11.507 7.535 -2.154 1.00 95.69 90 GLY A CA 1
ATOM 681 C C . GLY A 1 90 ? -12.530 6.983 -1.152 1.00 95.69 90 GLY A C 1
ATOM 682 O O . GLY A 1 90 ? -12.306 7.068 0.056 1.00 95.69 90 GLY A O 1
ATOM 683 N N . GLN A 1 91 ? -13.627 6.381 -1.625 1.00 96.62 91 GLN A N 1
ATOM 684 C CA . GLN A 1 91 ? -14.604 5.706 -0.761 1.00 96.62 91 GLN A CA 1
ATOM 685 C C . GLN A 1 91 ? -14.011 4.453 -0.112 1.00 96.62 91 GLN A C 1
ATOM 687 O O . GLN A 1 91 ? -14.217 4.250 1.082 1.00 96.62 91 GLN A O 1
ATOM 692 N N . LEU A 1 92 ? -13.232 3.663 -0.856 1.00 96.19 92 LEU A N 1
ATOM 693 C CA . LEU A 1 92 ? -12.532 2.494 -0.319 1.00 96.19 92 LEU A CA 1
ATOM 694 C C . LEU A 1 92 ? -11.589 2.884 0.833 1.00 96.19 92 LEU A C 1
ATOM 696 O O . LEU A 1 92 ? -11.686 2.323 1.923 1.00 96.19 92 LEU A O 1
ATOM 700 N N . TYR A 1 93 ? -10.748 3.905 0.639 1.00 97.62 93 TYR A N 1
ATOM 701 C CA . TYR A 1 93 ? -9.853 4.414 1.687 1.00 97.62 93 TYR A CA 1
ATOM 702 C C . TYR A 1 93 ? -10.627 4.919 2.907 1.00 97.62 93 TYR A C 1
ATOM 704 O O . TYR A 1 93 ? -10.223 4.678 4.042 1.00 97.62 93 TYR A O 1
ATOM 712 N N . SER A 1 94 ? -11.759 5.593 2.675 1.00 97.75 94 SER A N 1
ATOM 713 C CA . SER A 1 94 ? -12.643 6.085 3.740 1.00 97.75 94 SER A CA 1
ATOM 714 C C . SER A 1 94 ? -13.162 4.950 4.611 1.00 97.75 94 SER A C 1
ATOM 716 O O . SER A 1 94 ? -13.095 5.035 5.830 1.00 97.75 94 SER A O 1
ATOM 718 N N . ILE A 1 95 ? -13.668 3.891 3.976 1.00 98.00 95 ILE A N 1
ATOM 719 C CA . ILE A 1 95 ? -14.232 2.716 4.645 1.00 98.00 95 ILE A CA 1
ATOM 720 C C . ILE A 1 95 ? -13.184 2.070 5.543 1.00 98.00 95 ILE A C 1
ATOM 722 O O . ILE A 1 95 ? -13.460 1.765 6.703 1.00 98.00 95 ILE A O 1
ATOM 726 N N . VAL A 1 96 ? -11.972 1.897 5.018 1.00 98.31 96 VAL A N 1
ATOM 727 C CA . VAL A 1 96 ? -10.872 1.307 5.775 1.00 98.31 96 VAL A CA 1
ATOM 728 C C . VAL A 1 96 ? -10.455 2.216 6.929 1.00 98.31 96 VAL A C 1
ATOM 730 O O . VAL A 1 96 ? -10.386 1.752 8.064 1.00 98.31 96 VAL A O 1
ATOM 733 N N . ALA A 1 97 ? -10.236 3.511 6.684 1.00 98.38 97 ALA A N 1
ATOM 734 C CA . ALA A 1 97 ? -9.893 4.465 7.737 1.00 98.38 97 ALA A CA 1
ATOM 735 C C . ALA A 1 97 ? -10.951 4.479 8.857 1.00 98.38 97 ALA A C 1
ATOM 737 O O . ALA A 1 97 ? -10.610 4.435 10.040 1.00 98.38 97 ALA A O 1
ATOM 738 N N . ASP A 1 98 ? -12.236 4.483 8.504 1.00 98.44 98 ASP A N 1
ATOM 739 C CA . ASP A 1 98 ? -13.339 4.433 9.464 1.00 98.44 98 ASP A CA 1
ATOM 740 C C . ASP A 1 98 ? -13.353 3.130 10.269 1.00 98.44 98 ASP A C 1
ATOM 742 O O . ASP A 1 98 ? -13.626 3.160 11.470 1.00 98.44 98 ASP A O 1
ATOM 746 N N . PHE A 1 99 ? -13.048 1.992 9.638 1.00 98.38 99 PHE A N 1
ATOM 747 C CA . PHE A 1 99 ? -12.947 0.703 10.321 1.00 98.38 99 PHE A CA 1
ATOM 748 C C . PHE A 1 99 ? -11.842 0.727 11.381 1.00 98.38 99 PHE A C 1
ATOM 750 O O . PHE A 1 99 ? -12.100 0.442 12.548 1.00 98.38 99 PHE A O 1
ATOM 757 N N . PHE A 1 100 ? -10.634 1.160 11.015 1.00 98.38 100 PHE A N 1
ATOM 758 C CA . PHE A 1 100 ? -9.525 1.283 11.961 1.00 98.38 100 PHE A CA 1
ATOM 759 C C . PHE A 1 100 ? -9.898 2.144 13.177 1.00 98.38 100 PHE A C 1
ATOM 761 O O . PHE A 1 100 ? -9.677 1.728 14.312 1.00 98.38 100 PHE A O 1
ATOM 768 N N . ASN A 1 101 ? -10.551 3.289 12.968 1.00 98.25 101 ASN A N 1
ATOM 769 C CA . ASN A 1 101 ? -10.988 4.156 14.067 1.00 98.25 101 ASN A CA 1
ATOM 770 C C . ASN A 1 101 ? -12.057 3.521 14.973 1.00 98.25 101 ASN A C 1
ATOM 772 O O . ASN A 1 101 ? -12.075 3.778 16.176 1.00 98.25 101 ASN A O 1
ATOM 776 N N . LYS A 1 102 ? -12.954 2.698 14.417 1.00 98.50 102 LYS A N 1
ATOM 777 C CA . LYS A 1 102 ? -14.054 2.056 15.160 1.00 98.50 102 LYS A CA 1
ATOM 778 C C . LYS A 1 102 ? -13.638 0.781 15.898 1.00 98.50 102 LYS A C 1
ATOM 780 O O . LYS A 1 102 ? -14.370 0.341 16.783 1.00 98.50 102 LYS A O 1
ATOM 785 N N . HIS A 1 103 ? -12.482 0.204 15.570 1.00 98.25 103 HIS A N 1
ATOM 786 C CA . HIS A 1 103 ? -12.031 -1.085 16.103 1.00 98.25 103 HIS A CA 1
ATOM 787 C C . HIS A 1 103 ? -10.645 -1.021 16.788 1.00 98.25 103 HIS A C 1
ATOM 789 O O . HIS A 1 103 ? -9.764 -1.818 16.461 1.00 98.25 103 HIS A O 1
ATOM 795 N N . PRO A 1 104 ? -10.422 -0.145 17.794 1.00 98.19 104 PRO A N 1
ATOM 796 C CA . PRO A 1 104 ? -9.118 -0.007 18.456 1.00 98.19 104 PRO A CA 1
ATOM 797 C C . PRO A 1 104 ? -8.635 -1.274 19.170 1.00 98.19 104 PRO A C 1
ATOM 799 O O . PRO A 1 104 ? -7.434 -1.508 19.280 1.00 98.19 104 PRO A O 1
ATOM 802 N N . ALA A 1 105 ? -9.559 -2.136 19.605 1.00 98.25 105 ALA A N 1
ATOM 803 C CA . ALA A 1 105 ? -9.224 -3.423 20.213 1.00 98.25 105 ALA A CA 1
ATOM 804 C C . ALA A 1 105 ? -8.468 -4.373 19.259 1.00 98.25 105 ALA A C 1
ATOM 806 O O . ALA A 1 105 ? -7.805 -5.292 19.729 1.00 98.25 105 ALA A O 1
ATOM 807 N N . GLN A 1 106 ? -8.552 -4.145 17.944 1.00 98.19 106 GLN A N 1
ATOM 808 C CA . GLN A 1 106 ? -7.924 -4.969 16.909 1.00 98.19 106 GLN A CA 1
ATOM 809 C C . GLN A 1 106 ? -6.609 -4.378 16.385 1.00 98.19 106 GLN A C 1
ATOM 811 O O . GLN A 1 106 ? -5.977 -4.959 15.513 1.00 98.19 106 GLN A O 1
ATOM 816 N N . TRP A 1 107 ? -6.137 -3.236 16.897 1.00 97.62 107 TRP A N 1
ATOM 817 C CA . TRP A 1 107 ? -4.925 -2.594 16.366 1.00 97.62 107 TRP A CA 1
ATOM 818 C C . TRP A 1 107 ? -3.653 -3.439 1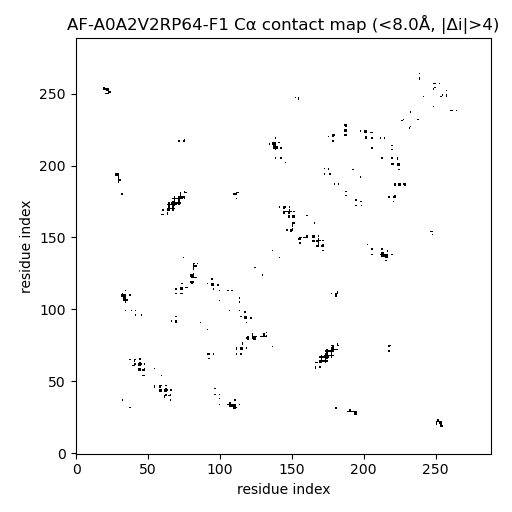6.511 1.00 97.62 107 TRP A C 1
ATOM 820 O O . TRP A 1 107 ? -2.679 -3.210 15.804 1.00 97.62 107 TRP A O 1
ATOM 830 N N . ASN A 1 108 ? -3.632 -4.445 17.378 1.00 97.19 108 ASN A N 1
ATOM 831 C CA . ASN A 1 108 ? -2.482 -5.346 17.463 1.00 97.19 108 ASN A CA 1
ATOM 832 C C . ASN A 1 108 ? -2.477 -6.436 16.376 1.00 97.19 108 ASN A C 1
ATOM 834 O O . ASN A 1 108 ? -1.470 -7.130 16.231 1.00 97.19 108 ASN A O 1
ATOM 838 N N . ASP A 1 109 ? -3.558 -6.569 15.606 1.00 96.19 109 ASP A N 1
ATOM 839 C CA . ASP A 1 109 ? -3.665 -7.530 14.512 1.00 96.19 109 ASP A CA 1
ATOM 840 C C . ASP A 1 109 ? -2.914 -7.041 13.260 1.00 96.19 109 ASP A C 1
ATOM 842 O O . ASP A 1 109 ? -2.499 -5.882 13.155 1.00 96.19 109 ASP A O 1
ATOM 846 N N . ASN A 1 110 ? -2.734 -7.934 12.283 1.00 94.88 110 ASN A N 1
ATOM 847 C CA . ASN A 1 110 ? -2.143 -7.595 10.987 1.00 94.88 110 ASN A CA 1
ATOM 848 C C . ASN A 1 110 ? -3.043 -6.595 10.232 1.00 94.88 110 ASN A C 1
ATOM 850 O O . ASN A 1 110 ? -4.228 -6.858 10.014 1.00 94.88 110 ASN A O 1
ATOM 854 N N . ALA A 1 111 ? -2.477 -5.468 9.795 1.00 97.00 111 ALA A N 1
ATOM 855 C CA . ALA A 1 111 ? -3.206 -4.412 9.108 1.00 97.00 111 ALA A CA 1
ATOM 856 C C . ALA A 1 111 ? -3.857 -4.882 7.799 1.00 97.00 111 ALA A C 1
ATOM 858 O O . ALA A 1 111 ? -4.981 -4.471 7.528 1.00 97.00 111 ALA A O 1
ATOM 859 N N . SER A 1 112 ? -3.228 -5.768 7.019 1.00 96.06 112 SER A N 1
ATOM 860 C CA . SER A 1 112 ? -3.822 -6.317 5.791 1.00 96.06 112 SER A CA 1
ATOM 861 C C . SER A 1 112 ? -5.104 -7.100 6.083 1.00 96.06 112 SER A C 1
ATOM 863 O O . SER A 1 112 ? -6.097 -6.969 5.370 1.00 96.06 112 SER A O 1
ATOM 865 N N . SER A 1 113 ? -5.121 -7.850 7.189 1.00 95.56 113 SER A N 1
ATOM 866 C CA . SER A 1 113 ? -6.295 -8.600 7.640 1.00 95.56 113 SER A CA 1
ATOM 867 C C . SER A 1 113 ? -7.417 -7.655 8.067 1.00 95.56 113 SER A C 1
ATOM 869 O O . SER A 1 113 ? -8.577 -7.892 7.741 1.00 95.56 113 SER A O 1
ATOM 871 N N . LEU A 1 114 ? -7.082 -6.547 8.733 1.00 97.75 114 LEU A N 1
ATOM 872 C CA . LEU A 1 114 ? -8.053 -5.511 9.095 1.00 97.75 114 LEU A CA 1
ATOM 873 C C . LEU A 1 114 ? -8.604 -4.781 7.864 1.00 97.75 114 LEU A C 1
ATOM 875 O O . LEU A 1 114 ? -9.805 -4.525 7.807 1.00 97.75 114 LEU A O 1
ATOM 879 N N . VAL A 1 115 ? -7.769 -4.506 6.854 1.00 97.69 115 VAL A N 1
ATOM 880 C CA . VAL A 1 115 ? -8.225 -3.989 5.552 1.00 97.69 115 VAL A CA 1
ATOM 881 C C . VAL A 1 115 ? -9.214 -4.969 4.920 1.00 97.69 115 VAL A C 1
ATOM 883 O O . VAL A 1 115 ? -10.320 -4.569 4.564 1.00 97.69 115 VAL A O 1
ATOM 886 N N . ALA A 1 116 ? -8.868 -6.256 4.840 1.00 95.75 116 ALA A N 1
ATOM 887 C CA . ALA A 1 116 ? -9.745 -7.278 4.274 1.00 95.75 116 ALA A CA 1
ATOM 888 C C . ALA A 1 116 ? -11.090 -7.366 5.019 1.00 95.75 116 ALA A C 1
ATOM 890 O O . ALA A 1 116 ? -12.145 -7.406 4.385 1.00 95.75 116 ALA A O 1
ATOM 891 N N . LEU A 1 117 ? -11.077 -7.331 6.357 1.00 96.81 117 LEU A N 1
ATOM 892 C CA . LEU A 1 117 ? -12.292 -7.310 7.179 1.00 96.81 117 LEU A CA 1
ATOM 893 C C . LEU A 1 117 ? -13.148 -6.064 6.918 1.00 96.81 117 LEU A C 1
ATOM 895 O O . LEU A 1 117 ? -14.361 -6.192 6.740 1.00 96.81 117 LEU A O 1
ATOM 899 N N . ALA A 1 118 ? -12.531 -4.882 6.849 1.00 97.75 118 ALA A N 1
ATOM 900 C CA . ALA A 1 118 ? -13.219 -3.625 6.571 1.00 97.75 118 ALA A CA 1
ATOM 901 C C . ALA A 1 118 ? -13.935 -3.660 5.215 1.00 97.75 118 ALA A C 1
ATOM 903 O O . ALA A 1 118 ? -15.128 -3.363 5.116 1.00 97.75 118 ALA A O 1
ATOM 904 N N . VAL A 1 119 ? -13.210 -4.065 4.171 1.00 96.62 119 VAL A N 1
ATOM 905 C CA . VAL A 1 119 ? -13.724 -4.092 2.799 1.00 96.62 119 VAL A CA 1
ATOM 906 C C . VAL A 1 119 ? -14.798 -5.169 2.643 1.00 96.62 119 VAL A C 1
ATOM 908 O O . VAL A 1 119 ? -15.856 -4.894 2.080 1.00 96.62 119 VAL A O 1
ATOM 911 N N . LYS A 1 120 ? -14.589 -6.367 3.199 1.00 95.44 120 LYS A N 1
ATOM 912 C CA . LYS A 1 120 ? -15.578 -7.454 3.171 1.00 95.44 120 LYS A CA 1
ATOM 913 C C . LYS A 1 120 ? -16.854 -7.106 3.935 1.00 95.44 120 LYS A C 1
ATOM 915 O O . LYS A 1 120 ? -17.942 -7.471 3.499 1.00 95.44 120 LYS A O 1
ATOM 920 N N . GLY A 1 121 ? -16.735 -6.387 5.052 1.00 96.62 121 GLY A N 1
ATOM 921 C CA . GLY A 1 121 ? -17.883 -5.892 5.810 1.00 96.62 121 GLY A CA 1
ATOM 922 C C . GLY A 1 121 ? -18.687 -4.833 5.052 1.00 96.62 121 GLY A C 1
ATOM 923 O O . GLY A 1 121 ? -19.913 -4.828 5.130 1.00 96.62 121 GLY A O 1
ATOM 924 N N . ALA A 1 122 ? -18.016 -3.960 4.296 1.00 96.69 122 ALA A N 1
ATOM 925 C CA . ALA A 1 122 ? -18.670 -2.912 3.513 1.00 96.69 122 ALA A CA 1
ATOM 926 C C . ALA A 1 122 ? -19.258 -3.410 2.183 1.00 96.69 122 ALA A C 1
ATOM 928 O O . ALA A 1 122 ? -20.257 -2.868 1.711 1.00 96.69 122 ALA A O 1
ATOM 929 N N . PHE A 1 123 ? -18.646 -4.434 1.585 1.00 94.25 123 PHE A N 1
ATOM 930 C CA . PHE A 1 123 ? -18.996 -4.949 0.262 1.00 94.25 123 PHE A CA 1
ATOM 931 C C . PHE A 1 123 ? -19.155 -6.477 0.257 1.00 94.25 123 PHE A C 1
ATOM 933 O O . PHE A 1 123 ? -18.434 -7.172 -0.469 1.00 94.25 123 PHE A O 1
ATOM 940 N N . PRO A 1 124 ? -20.076 -7.037 1.061 1.00 93.44 124 PRO A N 1
ATOM 941 C CA . PRO A 1 124 ? -20.294 -8.475 1.083 1.00 93.44 124 PRO A CA 1
ATOM 942 C C . PRO A 1 124 ? -20.847 -8.951 -0.264 1.00 93.44 124 PRO A C 1
ATOM 944 O O . PRO A 1 124 ? -21.780 -8.362 -0.811 1.00 93.44 124 PRO A O 1
ATOM 947 N N . CYS A 1 125 ? -20.314 -10.054 -0.785 1.00 88.25 125 CYS A N 1
ATOM 948 C CA . CYS A 1 125 ? -20.892 -10.690 -1.961 1.00 88.25 125 CYS A CA 1
ATOM 949 C C . CYS A 1 125 ? -22.263 -11.297 -1.663 1.00 88.25 125 CYS A C 1
ATOM 951 O O . CYS A 1 125 ? -22.401 -12.176 -0.808 1.00 88.25 125 CYS A O 1
ATOM 953 N N . SER A 1 126 ? -23.275 -10.879 -2.421 1.00 85.44 126 SER A N 1
ATOM 954 C CA . SER A 1 126 ? -24.517 -11.636 -2.541 1.00 85.44 126 SER A CA 1
ATOM 955 C C . SER A 1 126 ? -24.312 -12.785 -3.539 1.00 85.44 126 SER A C 1
ATOM 957 O O . SER A 1 126 ? -23.435 -12.729 -4.402 1.00 85.44 126 SER A O 1
ATOM 959 N N . LYS A 1 127 ? -25.142 -13.835 -3.474 1.00 75.38 127 LYS A N 1
ATOM 960 C CA . LYS A 1 127 ? -25.081 -14.958 -4.435 1.00 75.38 127 LYS A CA 1
ATOM 961 C C . LYS A 1 127 ? -25.288 -14.530 -5.900 1.00 75.38 127 LYS A C 1
ATOM 963 O O . LYS A 1 127 ? -25.047 -15.341 -6.787 1.00 75.38 127 LYS A O 1
ATOM 968 N N . GLN A 1 128 ? -25.774 -13.313 -6.150 1.00 71.31 128 GLN A N 1
ATOM 969 C CA . GLN A 1 128 ? -26.144 -12.822 -7.480 1.00 71.31 128 GLN A CA 1
ATOM 970 C C . GLN A 1 128 ? -25.157 -11.787 -8.043 1.00 71.31 128 GLN A C 1
ATOM 972 O O . GLN A 1 128 ? -25.184 -11.525 -9.242 1.00 71.31 128 GLN A O 1
ATOM 977 N N . ASP A 1 129 ? -24.243 -11.262 -7.222 1.00 66.56 129 ASP A N 1
ATOM 978 C CA . ASP A 1 129 ? -23.379 -10.137 -7.589 1.00 66.56 129 ASP A CA 1
ATOM 979 C C . ASP A 1 129 ? -21.920 -10.563 -7.776 1.00 66.56 129 ASP A C 1
ATOM 981 O O . ASP A 1 129 ? -21.022 -9.994 -7.176 1.00 66.56 129 ASP A O 1
ATOM 985 N N . THR A 1 130 ? -21.635 -11.553 -8.622 1.00 58.25 130 THR A N 1
ATOM 986 C CA . THR A 1 130 ? -20.244 -11.834 -9.028 1.00 58.25 130 THR A CA 1
ATOM 987 C C . THR A 1 130 ? -19.816 -10.854 -10.115 1.00 58.25 130 THR A C 1
ATOM 989 O O . THR A 1 130 ? -19.710 -11.191 -11.290 1.00 58.25 130 THR A O 1
ATOM 992 N N . GLN A 1 131 ? -19.596 -9.596 -9.736 1.00 63.56 131 GLN A N 1
ATOM 993 C CA . GLN A 1 131 ? -18.800 -8.700 -10.565 1.00 63.56 131 GLN A CA 1
ATOM 994 C C . GLN A 1 131 ? -17.394 -8.645 -9.997 1.00 63.56 131 GLN A C 1
ATOM 996 O O . GLN A 1 131 ? -17.145 -8.014 -8.972 1.00 63.56 131 GLN A O 1
ATOM 1001 N N . GLU A 1 132 ? -16.481 -9.329 -10.685 1.00 59.38 132 GLU A N 1
ATOM 1002 C CA . GLU A 1 132 ? -15.058 -9.130 -10.474 1.00 59.38 132 GLU A CA 1
ATOM 1003 C C . GLU A 1 132 ? -14.722 -7.660 -10.703 1.00 59.38 132 GLU A C 1
ATOM 1005 O O . GLU A 1 132 ? -15.094 -7.040 -11.703 1.00 59.38 132 GLU A O 1
ATOM 1010 N N . LEU A 1 133 ? -13.973 -7.124 -9.755 1.00 63.78 133 LEU A N 1
ATOM 1011 C CA . LEU A 1 133 ? -13.314 -5.826 -9.779 1.00 63.78 133 LEU A CA 1
ATOM 1012 C C . LEU A 1 133 ? -12.153 -5.885 -10.806 1.00 63.78 133 LEU A C 1
ATOM 1014 O O . LEU A 1 133 ? -10.992 -5.693 -10.473 1.00 63.78 133 LEU A O 1
ATOM 1018 N N . SER A 1 134 ? -12.452 -6.226 -12.061 1.00 56.06 134 SER A N 1
ATOM 1019 C CA . SER A 1 134 ? -11.475 -6.403 -13.141 1.00 56.06 134 SER A CA 1
ATOM 1020 C C . SER A 1 134 ? -11.476 -5.185 -14.082 1.00 56.06 134 SER A C 1
ATOM 1022 O O . SER A 1 134 ? -12.552 -4.814 -14.560 1.00 56.06 134 SER A O 1
ATOM 1024 N N . PRO A 1 135 ? -10.331 -4.542 -14.400 1.00 59.91 135 PRO A N 1
ATOM 1025 C CA . PRO A 1 135 ? -9.062 -4.489 -13.687 1.00 59.91 135 PRO A CA 1
ATOM 1026 C C . PRO A 1 135 ? -8.808 -3.042 -13.223 1.00 59.91 135 PRO A C 1
ATOM 1028 O O . PRO A 1 135 ? -8.177 -2.247 -13.919 1.00 59.91 135 PRO A O 1
ATOM 1031 N N . LEU A 1 136 ? -9.321 -2.658 -12.049 1.00 70.00 136 LEU A N 1
ATOM 1032 C CA . LEU A 1 136 ? -9.076 -1.302 -11.527 1.00 70.00 136 LEU A CA 1
ATOM 1033 C C . LEU A 1 136 ? -7.585 -1.059 -11.218 1.00 70.00 136 LEU A C 1
ATOM 1035 O O . LEU A 1 136 ? -7.159 0.093 -11.144 1.00 70.00 136 LEU A O 1
ATOM 1039 N N . PHE A 1 137 ? -6.796 -2.134 -11.096 1.00 86.06 137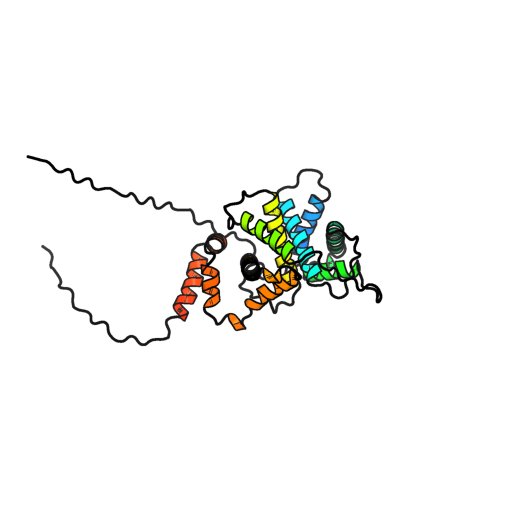 PHE A N 1
ATOM 1040 C CA . PHE A 1 137 ? -5.359 -2.071 -10.870 1.00 86.06 137 PHE A CA 1
ATOM 1041 C C . PHE A 1 137 ? -4.620 -3.255 -11.534 1.00 86.06 137 PHE A C 1
ATOM 1043 O O . PHE A 1 137 ? -4.377 -4.300 -10.927 1.00 86.06 137 PHE A O 1
ATOM 1050 N N . ASP A 1 138 ? -4.290 -3.101 -12.818 1.00 91.69 138 ASP A N 1
ATOM 1051 C CA . ASP A 1 138 ? -3.497 -4.060 -13.597 1.00 91.69 138 ASP A CA 1
ATOM 1052 C C . ASP A 1 138 ? -1.987 -3.760 -13.545 1.00 91.69 138 ASP A C 1
ATOM 1054 O O . ASP A 1 138 ? -1.516 -2.787 -12.946 1.00 91.69 138 ASP A O 1
ATOM 1058 N N . GLY A 1 139 ? -1.202 -4.603 -14.210 1.00 93.31 139 GLY A N 1
ATOM 1059 C CA . GLY A 1 139 ? 0.230 -4.402 -14.381 1.00 93.31 139 GLY A CA 1
ATOM 1060 C C . GLY A 1 139 ? 0.609 -3.107 -15.105 1.00 93.31 139 GLY A C 1
ATOM 1061 O O . GLY A 1 139 ? 1.679 -2.572 -14.828 1.00 93.31 139 GLY A O 1
ATOM 1062 N N . ASN A 1 140 ? -0.242 -2.551 -15.975 1.00 94.00 140 ASN A N 1
ATOM 1063 C CA . ASN A 1 140 ? 0.015 -1.256 -16.610 1.00 94.00 140 ASN A CA 1
ATOM 1064 C C . ASN A 1 140 ? -0.032 -0.131 -15.575 1.00 94.00 140 ASN A C 1
ATOM 1066 O O . ASN A 1 140 ? 0.849 0.734 -15.557 1.00 94.00 140 ASN A O 1
ATOM 1070 N N . LYS A 1 141 ? -1.022 -0.163 -14.675 1.00 93.75 141 LYS A N 1
ATOM 1071 C CA . LYS A 1 141 ? -1.097 0.768 -13.548 1.00 93.75 141 LYS A CA 1
ATOM 1072 C C . LYS A 1 141 ? 0.080 0.581 -12.590 1.00 93.75 141 LYS A C 1
ATOM 1074 O O . LYS A 1 141 ? 0.682 1.574 -12.185 1.00 93.75 141 LYS A O 1
ATOM 1079 N N . LEU A 1 142 ? 0.464 -0.662 -12.293 1.00 94.62 142 LEU A N 1
ATOM 1080 C CA . LEU A 1 142 ? 1.656 -0.948 -11.489 1.00 94.62 142 LEU A CA 1
ATOM 1081 C C . LEU A 1 142 ? 2.927 -0.380 -12.142 1.00 94.62 142 LEU A C 1
ATOM 1083 O O . LEU A 1 142 ? 3.737 0.250 -11.469 1.00 94.62 142 LEU A O 1
ATOM 1087 N N . MET A 1 143 ? 3.077 -0.528 -13.461 1.00 95.69 143 MET A N 1
ATOM 1088 C CA . MET A 1 143 ? 4.208 0.034 -14.201 1.00 95.69 143 MET A CA 1
ATOM 1089 C C . MET A 1 143 ? 4.262 1.548 -14.188 1.00 95.69 143 MET A C 1
ATOM 1091 O O . MET A 1 143 ? 5.353 2.116 -14.163 1.00 95.69 143 MET A O 1
ATOM 1095 N N . TYR A 1 144 ? 3.105 2.204 -14.237 1.00 93.56 144 TYR A N 1
ATOM 1096 C CA . TYR A 1 144 ? 3.036 3.648 -14.076 1.00 93.56 144 TYR A CA 1
ATOM 1097 C C . TYR A 1 144 ? 3.652 4.065 -12.735 1.00 93.56 144 TYR A C 1
ATOM 1099 O O . TYR A 1 144 ? 4.548 4.904 -12.721 1.00 93.56 144 TYR A O 1
ATOM 1107 N N . LEU A 1 145 ? 3.274 3.405 -11.635 1.00 93.44 145 LEU A N 1
ATOM 1108 C CA . LEU A 1 145 ? 3.839 3.722 -10.323 1.00 93.44 145 LEU A CA 1
ATOM 1109 C C . LEU A 1 145 ? 5.323 3.337 -10.200 1.00 93.44 145 LEU A C 1
ATOM 1111 O O . LEU A 1 145 ? 6.093 4.075 -9.595 1.00 93.44 145 LEU A O 1
ATOM 1115 N N . ILE A 1 146 ? 5.753 2.233 -10.823 1.00 93.50 146 ILE A N 1
ATOM 1116 C CA . ILE A 1 146 ? 7.172 1.837 -10.885 1.00 93.50 146 ILE A CA 1
ATOM 1117 C C . ILE A 1 146 ? 8.020 2.907 -11.571 1.00 93.50 146 ILE A C 1
ATOM 1119 O O . ILE A 1 146 ? 9.129 3.189 -11.121 1.00 93.50 146 ILE A O 1
ATOM 1123 N N . LYS A 1 147 ? 7.532 3.509 -12.662 1.00 93.25 147 LYS A N 1
ATOM 1124 C CA . LYS A 1 147 ? 8.249 4.606 -13.329 1.00 93.25 147 LYS A CA 1
ATOM 1125 C C . LYS A 1 147 ? 8.424 5.789 -12.381 1.00 93.25 147 LYS A C 1
ATOM 1127 O O . LYS A 1 147 ? 9.532 6.303 -12.271 1.00 93.25 147 LYS A O 1
ATOM 1132 N N . SER A 1 148 ? 7.377 6.156 -11.648 1.00 88.38 148 SER A N 1
ATOM 1133 C CA . SER A 1 148 ? 7.444 7.227 -10.651 1.00 88.38 148 SER A CA 1
ATOM 1134 C C . SER A 1 148 ? 8.407 6.891 -9.504 1.00 88.38 148 SER A C 1
ATOM 1136 O O . SER A 1 148 ? 9.246 7.719 -9.157 1.00 88.38 148 SER A O 1
ATOM 1138 N N . ALA A 1 149 ? 8.404 5.646 -9.013 1.00 88.75 149 ALA A N 1
ATOM 1139 C CA . ALA A 1 149 ? 9.366 5.167 -8.017 1.00 88.75 149 ALA A CA 1
ATOM 1140 C C . ALA A 1 149 ? 10.821 5.223 -8.524 1.00 88.75 149 ALA A C 1
ATOM 1142 O O . ALA A 1 149 ? 11.716 5.641 -7.795 1.00 88.75 149 ALA A O 1
ATOM 1143 N N . LYS A 1 150 ? 11.075 4.861 -9.790 1.00 87.44 150 LYS A N 1
ATOM 1144 C CA . LYS A 1 150 ? 12.415 4.960 -10.399 1.00 87.44 150 LYS A CA 1
ATOM 1145 C C . LYS A 1 150 ? 12.916 6.402 -10.472 1.00 87.44 150 LYS A C 1
ATOM 1147 O O . LYS A 1 150 ? 14.107 6.635 -10.271 1.00 87.44 150 LYS A O 1
ATOM 1152 N N . ILE A 1 151 ? 12.034 7.358 -10.757 1.00 83.88 151 ILE A N 1
ATOM 1153 C CA . ILE A 1 151 ? 12.373 8.788 -10.741 1.00 83.88 151 ILE A CA 1
ATOM 1154 C C . ILE A 1 151 ? 12.715 9.224 -9.310 1.00 83.88 151 ILE A C 1
ATOM 1156 O O . ILE A 1 151 ? 13.733 9.881 -9.093 1.00 83.88 151 ILE A O 1
ATOM 1160 N N . GLU A 1 152 ? 11.912 8.813 -8.323 1.00 80.12 152 GLU A N 1
ATOM 1161 C CA . GLU A 1 152 ? 12.110 9.163 -6.911 1.00 80.12 152 GLU A CA 1
ATOM 1162 C C . GLU A 1 152 ? 13.489 8.725 -6.388 1.00 80.12 152 GLU A C 1
ATOM 1164 O O . GLU A 1 152 ? 14.163 9.516 -5.715 1.00 80.12 152 GLU A O 1
ATOM 1169 N N . THR A 1 153 ? 13.912 7.501 -6.732 1.00 77.62 153 THR A N 1
ATOM 1170 C CA . THR A 1 153 ? 15.195 6.896 -6.330 1.00 77.62 153 THR A CA 1
ATOM 1171 C C . THR A 1 153 ? 16.365 7.265 -7.248 1.00 77.62 153 THR A C 1
ATOM 1173 O O . THR A 1 153 ? 17.429 6.661 -7.150 1.00 77.62 153 THR A O 1
ATOM 1176 N N . GLY A 1 154 ? 16.172 8.165 -8.220 1.00 78.69 154 GLY A N 1
ATOM 1177 C CA . GLY A 1 154 ? 17.218 8.549 -9.176 1.00 78.69 154 GLY A CA 1
ATOM 1178 C C . GLY A 1 154 ? 17.670 7.431 -10.127 1.00 78.69 154 GLY A C 1
ATOM 1179 O O . GLY A 1 154 ? 18.707 7.560 -10.775 1.00 78.69 154 GLY A O 1
ATOM 1180 N N . LEU A 1 155 ? 16.904 6.338 -10.235 1.00 75.38 155 LEU A N 1
ATOM 1181 C CA . LEU A 1 155 ? 17.140 5.275 -11.220 1.00 75.38 155 LEU A CA 1
ATOM 1182 C C . LEU A 1 155 ? 16.810 5.727 -12.644 1.00 75.38 155 LEU A C 1
ATOM 1184 O O . LEU A 1 155 ? 17.348 5.173 -13.601 1.00 75.38 155 LEU A O 1
ATOM 1188 N N . ASP A 1 156 ? 15.930 6.717 -12.779 1.00 77.06 156 ASP A N 1
ATOM 1189 C CA . ASP A 1 156 ? 15.641 7.397 -14.035 1.00 77.06 156 ASP A CA 1
ATOM 1190 C C . ASP A 1 156 ? 16.089 8.859 -13.947 1.00 77.06 156 ASP A C 1
ATOM 1192 O O . ASP A 1 156 ? 15.375 9.729 -13.452 1.00 77.06 156 ASP A O 1
ATOM 1196 N N . THR A 1 157 ? 17.305 9.124 -14.421 1.00 77.88 157 THR A N 1
ATOM 1197 C CA . THR A 1 157 ? 17.915 10.460 -14.404 1.00 77.88 157 THR A CA 1
ATOM 1198 C C . THR A 1 157 ? 17.466 11.341 -15.568 1.00 77.88 157 THR A C 1
ATOM 1200 O O . THR A 1 157 ? 17.828 12.517 -15.621 1.00 77.88 157 THR A O 1
ATOM 1203 N N . HIS A 1 158 ? 16.691 10.798 -16.512 1.00 77.06 158 HIS A N 1
ATOM 1204 C CA . HIS A 1 158 ? 16.220 11.540 -17.678 1.00 77.06 158 HIS A CA 1
ATOM 1205 C C . HIS A 1 158 ? 14.962 12.360 -17.387 1.00 77.06 158 HIS A C 1
ATOM 1207 O O . HIS A 1 158 ? 14.650 13.279 -18.144 1.00 77.06 158 HIS A O 1
ATOM 1213 N N . ASN A 1 159 ? 14.265 12.059 -16.290 1.00 75.94 159 ASN A N 1
ATOM 1214 C CA . ASN A 1 159 ? 13.026 12.716 -15.908 1.00 75.94 159 ASN A CA 1
ATOM 1215 C C . ASN A 1 159 ? 13.219 13.541 -14.624 1.00 75.94 159 ASN A C 1
ATOM 1217 O O . ASN A 1 159 ? 13.755 13.032 -13.639 1.00 75.94 159 ASN A O 1
ATOM 1221 N N . PRO A 1 160 ? 12.801 14.821 -14.602 1.00 78.44 160 PRO A N 1
ATOM 1222 C CA . PRO A 1 160 ? 12.937 15.648 -13.413 1.00 78.44 160 PRO A CA 1
ATOM 1223 C C . PRO A 1 160 ? 12.027 15.133 -12.295 1.00 78.44 160 PRO A C 1
ATOM 1225 O O . PRO A 1 160 ? 10.849 14.847 -12.514 1.00 78.44 160 PRO A O 1
ATOM 1228 N N . LYS A 1 161 ? 12.572 15.070 -11.078 1.00 80.38 161 LYS A N 1
ATOM 1229 C CA . LYS A 1 161 ? 11.816 14.743 -9.868 1.00 80.38 161 LYS A CA 1
ATOM 1230 C C . LYS A 1 161 ? 10.755 15.816 -9.618 1.00 80.38 161 LYS A C 1
ATOM 1232 O O . LYS A 1 161 ? 11.062 17.007 -9.558 1.00 80.38 161 LYS A O 1
ATOM 1237 N N . THR A 1 162 ? 9.505 15.393 -9.478 1.00 82.69 162 THR A N 1
ATOM 1238 C CA . THR A 1 162 ? 8.372 16.253 -9.122 1.00 82.69 162 THR A CA 1
ATOM 1239 C C . THR A 1 162 ? 7.741 15.769 -7.821 1.00 82.69 162 THR A C 1
ATOM 1241 O O . THR A 1 162 ? 7.827 14.594 -7.477 1.00 82.69 162 THR A O 1
ATOM 1244 N N . VAL A 1 163 ? 7.025 16.651 -7.118 1.00 77.06 163 VAL A N 1
ATOM 1245 C CA . VAL A 1 163 ? 6.255 16.247 -5.926 1.00 77.06 163 VAL A CA 1
ATOM 1246 C C . VAL A 1 163 ? 5.267 15.122 -6.264 1.00 77.06 163 VAL A C 1
ATOM 1248 O O . VAL A 1 163 ? 5.080 14.210 -5.469 1.00 77.06 163 VAL A O 1
ATOM 1251 N N . GLN A 1 164 ? 4.667 15.149 -7.458 1.00 80.00 164 GLN A N 1
ATOM 1252 C CA . GLN A 1 164 ? 3.722 14.123 -7.899 1.00 80.00 164 GLN A CA 1
ATOM 1253 C C . GLN A 1 164 ? 4.391 12.754 -8.083 1.00 80.00 164 GLN A C 1
ATOM 1255 O O . GLN A 1 164 ? 3.859 11.750 -7.616 1.00 80.00 164 GLN A O 1
ATOM 1260 N N . THR A 1 165 ? 5.560 12.710 -8.731 1.00 76.81 165 THR A N 1
ATOM 1261 C CA . THR A 1 165 ? 6.301 11.455 -8.940 1.00 76.81 165 THR A CA 1
ATOM 1262 C C . THR A 1 165 ? 6.746 10.838 -7.618 1.00 76.81 165 THR A C 1
ATOM 1264 O O . THR A 1 165 ? 6.696 9.620 -7.479 1.00 76.81 165 THR A O 1
ATOM 1267 N N . ASP A 1 166 ? 7.085 11.662 -6.624 1.00 82.81 166 ASP A N 1
ATOM 1268 C CA . ASP A 1 166 ? 7.449 11.181 -5.287 1.00 82.81 166 ASP A CA 1
ATOM 1269 C C . ASP A 1 166 ? 6.251 10.526 -4.600 1.00 82.81 166 ASP A C 1
ATOM 1271 O O . ASP A 1 166 ? 6.346 9.425 -4.069 1.00 82.81 166 ASP A O 1
ATOM 1275 N N . MET A 1 167 ? 5.082 11.163 -4.658 1.00 89.44 167 MET A N 1
ATOM 1276 C CA . MET A 1 167 ? 3.878 10.608 -4.040 1.00 89.44 167 MET A CA 1
ATOM 1277 C C . MET A 1 167 ? 3.424 9.297 -4.695 1.00 89.44 167 MET A C 1
ATOM 1279 O O . MET A 1 167 ? 2.956 8.385 -4.013 1.00 89.44 167 MET A O 1
ATOM 1283 N N . GLU A 1 168 ? 3.581 9.168 -6.010 1.00 91.44 168 GLU A N 1
ATOM 1284 C CA . GLU A 1 168 ? 3.280 7.929 -6.733 1.00 91.44 168 GLU A CA 1
ATOM 1285 C C . GLU A 1 168 ? 4.285 6.811 -6.444 1.00 91.44 168 GLU A C 1
ATOM 1287 O O . GLU A 1 168 ? 3.879 5.654 -6.326 1.00 91.44 168 GLU A O 1
ATOM 1292 N N . GLY A 1 169 ? 5.568 7.146 -6.274 1.00 90.19 169 GLY A N 1
ATOM 1293 C CA . GLY A 1 169 ? 6.582 6.208 -5.797 1.00 90.19 169 GLY A CA 1
ATOM 1294 C C . GLY A 1 169 ? 6.261 5.691 -4.394 1.00 90.19 169 GLY A C 1
ATOM 1295 O O . GLY A 1 169 ? 6.253 4.483 -4.159 1.00 90.19 169 GLY A O 1
ATOM 1296 N N . ILE A 1 170 ? 5.841 6.571 -3.485 1.00 92.81 170 ILE A N 1
ATOM 1297 C CA . ILE A 1 170 ? 5.380 6.174 -2.149 1.00 92.81 170 ILE A CA 1
ATOM 1298 C C . ILE A 1 170 ? 4.095 5.329 -2.199 1.00 92.81 170 ILE A C 1
ATOM 1300 O O . ILE A 1 170 ? 3.967 4.367 -1.436 1.00 92.81 170 ILE A O 1
ATOM 1304 N N . ASN A 1 171 ? 3.164 5.624 -3.114 1.00 94.25 171 ASN A N 1
ATOM 1305 C CA . ASN A 1 171 ? 1.990 4.774 -3.340 1.00 94.25 171 ASN A CA 1
ATOM 1306 C C . ASN A 1 171 ? 2.408 3.367 -3.797 1.00 94.25 171 ASN A C 1
ATOM 1308 O O . ASN A 1 171 ? 1.929 2.388 -3.230 1.00 94.25 171 ASN A O 1
ATOM 1312 N N . PHE A 1 172 ? 3.363 3.247 -4.729 1.00 95.38 172 PHE A N 1
ATOM 1313 C CA . PHE A 1 172 ? 3.925 1.950 -5.126 1.00 95.38 172 PHE A CA 1
ATOM 1314 C C . PHE A 1 172 ? 4.442 1.152 -3.925 1.00 95.38 172 PHE A C 1
ATOM 1316 O O . PHE A 1 172 ? 4.048 -0.002 -3.757 1.00 95.38 172 PHE A O 1
ATOM 1323 N N . LYS A 1 173 ? 5.252 1.770 -3.054 1.00 94.50 173 LYS A N 1
ATOM 1324 C CA . LYS A 1 173 ? 5.779 1.105 -1.847 1.00 94.50 173 LYS A CA 1
ATOM 1325 C C . LYS A 1 173 ? 4.663 0.626 -0.918 1.00 94.50 173 LYS A C 1
ATOM 1327 O O . LYS A 1 173 ? 4.710 -0.487 -0.386 1.00 94.50 173 LYS A O 1
ATOM 1332 N N . GLY A 1 174 ? 3.638 1.463 -0.739 1.00 95.56 174 GLY A N 1
ATOM 1333 C CA . GLY A 1 174 ? 2.426 1.103 -0.009 1.00 95.56 174 GLY A CA 1
ATOM 1334 C C . GLY A 1 174 ? 1.747 -0.115 -0.632 1.00 95.56 174 GLY A C 1
ATOM 1335 O O . GLY A 1 174 ? 1.485 -1.091 0.066 1.00 95.56 174 GLY A O 1
ATOM 1336 N N . PHE A 1 175 ? 1.531 -0.098 -1.949 1.00 96.00 175 PHE A N 1
ATOM 1337 C CA . PHE A 1 175 ? 0.885 -1.175 -2.698 1.00 96.00 175 PHE A CA 1
ATOM 1338 C C . PHE A 1 175 ? 1.624 -2.504 -2.561 1.00 96.00 175 PHE A C 1
ATOM 1340 O O . PHE A 1 175 ? 1.015 -3.503 -2.178 1.00 96.00 175 PHE A O 1
ATOM 1347 N N . VAL A 1 176 ? 2.940 -2.515 -2.790 1.00 94.19 176 VAL A N 1
ATOM 1348 C CA . VAL A 1 176 ? 3.776 -3.712 -2.614 1.00 94.19 176 VAL A CA 1
ATOM 1349 C C . VAL A 1 176 ? 3.671 -4.242 -1.184 1.00 94.19 176 VAL A C 1
ATOM 1351 O O . VAL A 1 176 ? 3.437 -5.437 -0.994 1.00 94.19 176 VAL A O 1
ATOM 1354 N N . SER A 1 177 ? 3.742 -3.358 -0.185 1.00 93.44 177 SER A N 1
ATOM 1355 C CA . SER A 1 177 ? 3.607 -3.733 1.229 1.00 93.44 177 SER A CA 1
ATOM 1356 C C . SER A 1 177 ? 2.233 -4.329 1.553 1.00 93.44 177 SER A C 1
ATOM 1358 O O . SER A 1 177 ? 2.152 -5.340 2.248 1.00 93.44 177 SER A O 1
ATOM 1360 N N . GLY A 1 178 ? 1.153 -3.743 1.029 1.00 94.75 178 GLY A N 1
ATOM 1361 C CA . GLY A 1 178 ? -0.212 -4.231 1.234 1.00 94.75 178 GLY A CA 1
ATOM 1362 C C . GLY A 1 178 ? -0.440 -5.606 0.606 1.00 94.75 178 GLY A C 1
ATOM 1363 O O . GLY A 1 178 ? -1.007 -6.494 1.247 1.00 94.75 178 GLY A O 1
ATOM 1364 N N . VAL A 1 179 ? 0.055 -5.813 -0.619 1.00 93.50 179 VAL A N 1
ATOM 1365 C CA . VAL A 1 179 ? 0.005 -7.121 -1.291 1.00 93.50 179 VAL A CA 1
ATOM 1366 C C . VAL A 1 179 ? 0.814 -8.155 -0.507 1.00 93.50 179 VAL A C 1
ATOM 1368 O O . VAL A 1 179 ? 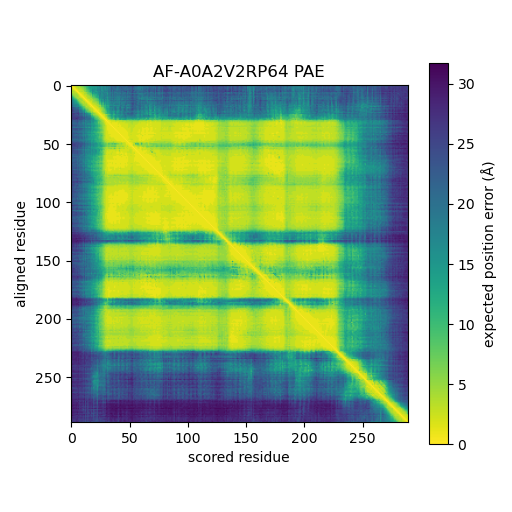0.309 -9.236 -0.211 1.00 93.50 179 VAL A O 1
ATOM 1371 N N . ARG A 1 180 ? 2.049 -7.824 -0.116 1.00 91.12 180 ARG A N 1
ATOM 1372 C CA . ARG A 1 180 ? 2.919 -8.714 0.663 1.00 91.12 180 ARG A CA 1
ATOM 1373 C C . ARG A 1 180 ? 2.266 -9.154 1.966 1.00 91.12 180 ARG A C 1
ATOM 1375 O O . ARG A 1 180 ? 2.222 -10.349 2.239 1.00 91.12 180 ARG A O 1
ATOM 1382 N N . ASP A 1 181 ? 1.783 -8.204 2.762 1.00 92.06 181 ASP A N 1
ATOM 1383 C CA . ASP A 1 181 ? 1.222 -8.475 4.088 1.00 92.06 181 ASP A CA 1
ATOM 1384 C C . ASP A 1 181 ? -0.083 -9.285 4.016 1.00 92.06 181 ASP A C 1
ATOM 1386 O O . ASP A 1 181 ? -0.514 -9.838 5.030 1.00 92.06 181 ASP A O 1
ATOM 1390 N N . SER A 1 182 ? -0.728 -9.329 2.846 1.00 92.12 182 SER A N 1
ATOM 1391 C CA . SER A 1 182 ? -1.965 -10.076 2.588 1.00 92.12 182 SER A CA 1
ATOM 1392 C C . SER A 1 182 ? -1.740 -11.549 2.290 1.00 92.12 182 SER A C 1
ATOM 1394 O O . SER A 1 182 ? -2.586 -12.382 2.609 1.00 92.12 182 SER A O 1
ATOM 1396 N N . TYR A 1 183 ? -0.607 -11.893 1.685 1.00 85.81 183 TYR A N 1
ATOM 1397 C CA . TYR A 1 183 ? -0.268 -13.288 1.467 1.00 85.81 183 TYR A CA 1
ATOM 1398 C C . TYR A 1 183 ? 0.325 -13.882 2.745 1.00 85.81 183 TYR A C 1
ATOM 1400 O O . TYR A 1 183 ? 1.129 -13.249 3.431 1.00 85.81 183 TYR A O 1
ATOM 1408 N N . ASP A 1 184 ? -0.053 -15.130 3.055 1.00 66.12 184 ASP A N 1
ATOM 1409 C CA . ASP A 1 184 ? 0.572 -15.890 4.140 1.00 66.12 184 ASP A CA 1
ATOM 1410 C C . ASP A 1 184 ? 2.099 -15.792 3.993 1.00 66.12 184 ASP A C 1
ATOM 1412 O O . ASP A 1 184 ? 2.647 -15.899 2.888 1.00 66.12 184 ASP A O 1
ATOM 1416 N N . THR A 1 185 ? 2.764 -15.602 5.131 1.00 60.09 185 THR A N 1
ATOM 1417 C CA . THR A 1 185 ? 4.205 -15.431 5.384 1.00 60.09 185 THR A CA 1
ATOM 1418 C C . THR A 1 185 ? 5.144 -16.456 4.722 1.00 60.09 185 THR A C 1
ATOM 1420 O O . THR A 1 185 ? 6.337 -16.504 4.996 1.00 60.09 185 THR A O 1
ATOM 1423 N N . LYS A 1 186 ? 4.648 -17.315 3.838 1.00 57.84 186 LYS A N 1
ATOM 1424 C CA . LYS A 1 186 ? 5.388 -18.391 3.187 1.00 57.84 186 LYS A CA 1
ATOM 1425 C C . LYS A 1 186 ? 6.020 -17.997 1.852 1.00 57.84 186 LYS A C 1
ATOM 1427 O O . LYS A 1 186 ? 6.963 -18.667 1.438 1.00 57.84 186 LYS A O 1
ATOM 1432 N N . PHE A 1 187 ? 5.538 -16.951 1.169 1.00 64.25 187 PHE A N 1
ATOM 1433 C CA . PHE A 1 187 ? 5.935 -16.700 -0.230 1.00 64.25 187 PHE A CA 1
A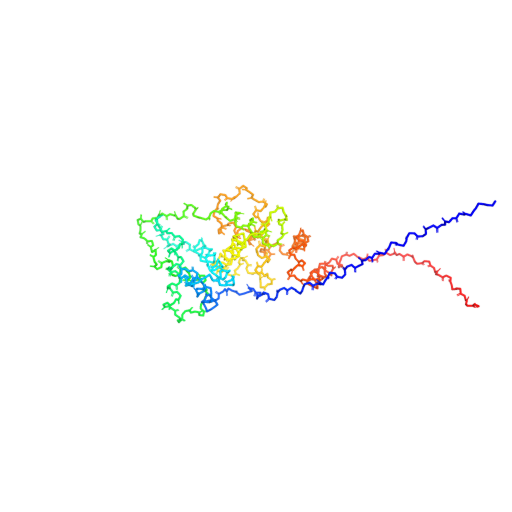TOM 1434 C C . PHE A 1 187 ? 6.888 -15.513 -0.441 1.00 64.25 187 PHE A C 1
ATOM 1436 O O . PHE A 1 187 ? 7.885 -15.690 -1.140 1.00 64.25 187 PHE A O 1
ATOM 1443 N N . CYS A 1 188 ? 6.643 -14.351 0.182 1.00 62.50 188 CYS A N 1
ATOM 1444 C CA . CYS A 1 188 ? 7.543 -13.183 0.101 1.00 62.50 188 CYS A CA 1
ATOM 1445 C C . CYS A 1 188 ? 8.469 -13.041 1.326 1.00 62.50 188 CYS A C 1
ATOM 1447 O O . CYS A 1 188 ? 9.540 -12.451 1.222 1.00 62.50 188 CYS A O 1
ATOM 1449 N N . TYR A 1 189 ? 8.108 -13.613 2.481 1.00 65.50 189 TYR A N 1
ATOM 1450 C CA . TYR A 1 189 ? 8.868 -13.421 3.718 1.00 65.50 189 TYR A CA 1
ATOM 1451 C C . TYR A 1 189 ? 10.147 -14.260 3.729 1.00 65.50 189 TYR A C 1
ATOM 1453 O O . TYR A 1 189 ? 10.205 -15.416 4.152 1.00 65.50 189 TYR A O 1
ATOM 1461 N N . SER A 1 190 ? 11.230 -13.638 3.290 1.00 71.62 190 SER A N 1
ATOM 1462 C CA . SER A 1 190 ? 12.524 -13.898 3.897 1.00 71.62 190 SER A CA 1
ATOM 1463 C C . SER A 1 190 ? 12.695 -12.873 5.017 1.00 71.62 190 SER A C 1
ATOM 1465 O O . SER A 1 190 ? 12.649 -11.683 4.723 1.00 71.62 190 SER A O 1
ATOM 1467 N N . PRO A 1 191 ? 12.950 -13.275 6.276 1.00 70.56 191 PRO A N 1
ATOM 1468 C CA . PRO A 1 191 ? 13.133 -12.327 7.384 1.00 70.56 191 PRO A CA 1
ATOM 1469 C C . PRO A 1 191 ? 14.322 -11.370 7.178 1.00 70.56 191 PRO A C 1
ATOM 1471 O O . PRO A 1 191 ? 14.498 -10.432 7.945 1.00 70.56 191 PRO A O 1
ATOM 1474 N N . ASN A 1 192 ? 15.137 -11.618 6.149 1.00 76.19 192 ASN A N 1
ATOM 1475 C CA . ASN A 1 192 ? 16.312 -10.833 5.786 1.00 76.19 192 ASN A CA 1
ATOM 1476 C C . ASN A 1 192 ? 16.097 -9.948 4.549 1.00 76.19 192 ASN A C 1
ATOM 1478 O O . ASN A 1 192 ? 17.073 -9.383 4.059 1.00 76.19 192 ASN A O 1
ATOM 1482 N N . VAL A 1 193 ? 14.884 -9.905 3.992 1.00 80.00 193 VAL A N 1
ATOM 1483 C CA . VAL A 1 193 ? 14.565 -9.036 2.858 1.00 80.00 193 VAL A CA 1
ATOM 1484 C C . VAL A 1 193 ? 13.920 -7.756 3.392 1.00 80.00 193 VAL A C 1
ATOM 1486 O O . VAL A 1 193 ? 12.982 -7.812 4.184 1.00 80.00 193 VAL A O 1
ATOM 1489 N N . THR A 1 194 ? 14.475 -6.603 3.021 1.00 85.50 194 THR A N 1
ATOM 1490 C CA . THR A 1 194 ? 13.931 -5.284 3.373 1.00 85.50 194 THR A CA 1
ATOM 1491 C C . THR A 1 194 ? 12.836 -4.872 2.391 1.00 85.50 194 THR A C 1
ATOM 1493 O O . THR A 1 194 ? 12.815 -5.360 1.264 1.00 85.50 194 THR A O 1
ATOM 1496 N N . GLY A 1 195 ? 11.969 -3.928 2.777 1.00 84.50 195 GLY A N 1
ATOM 1497 C CA . GLY A 1 195 ? 10.932 -3.403 1.875 1.00 84.50 195 GLY A CA 1
ATOM 1498 C C . GLY A 1 195 ? 11.509 -2.896 0.548 1.00 84.50 195 GLY A C 1
ATOM 1499 O O . GLY A 1 195 ? 11.051 -3.304 -0.511 1.00 84.50 195 GLY A O 1
ATOM 1500 N N . ASP A 1 196 ? 12.610 -2.138 0.583 1.00 86.00 196 ASP A N 1
ATOM 1501 C CA . ASP A 1 196 ? 13.227 -1.652 -0.658 1.00 86.00 196 ASP A CA 1
ATOM 1502 C C . ASP A 1 196 ? 13.819 -2.777 -1.531 1.00 86.00 196 ASP A C 1
ATOM 1504 O O . ASP A 1 196 ? 13.897 -2.651 -2.754 1.00 86.00 196 ASP A O 1
ATOM 1508 N N . GLN A 1 197 ? 14.255 -3.895 -0.935 1.00 86.06 197 GLN A N 1
ATOM 1509 C CA . GLN A 1 197 ? 14.678 -5.059 -1.717 1.00 86.06 197 GLN A CA 1
ATOM 1510 C C . GLN A 1 197 ? 13.486 -5.713 -2.418 1.00 86.06 197 GLN A C 1
ATOM 1512 O O . GLN A 1 197 ? 13.625 -6.132 -3.565 1.00 86.06 197 GLN A O 1
ATOM 1517 N N . GLU A 1 198 ? 12.328 -5.794 -1.760 1.00 86.88 198 GLU A N 1
ATOM 1518 C CA . GLU A 1 198 ? 11.094 -6.298 -2.376 1.00 86.88 198 GLU A CA 1
ATOM 1519 C C . GLU A 1 198 ? 10.666 -5.402 -3.533 1.00 86.88 198 GLU A C 1
ATOM 1521 O O . GLU A 1 198 ? 10.440 -5.905 -4.635 1.00 86.88 198 GLU A O 1
ATOM 1526 N N . ASP A 1 199 ? 10.659 -4.087 -3.316 1.00 90.31 199 ASP A N 1
ATOM 1527 C CA . ASP A 1 199 ? 10.374 -3.083 -4.340 1.00 90.31 199 ASP A CA 1
ATOM 1528 C C . ASP A 1 199 ? 11.286 -3.271 -5.561 1.00 90.31 199 ASP A C 1
ATOM 1530 O O . ASP A 1 199 ? 10.809 -3.387 -6.691 1.00 90.31 199 ASP A O 1
ATOM 1534 N N . ALA A 1 200 ? 12.601 -3.396 -5.345 1.00 89.62 200 ALA A N 1
ATOM 1535 C CA . ALA A 1 200 ? 13.571 -3.622 -6.416 1.00 89.62 200 ALA A CA 1
ATOM 1536 C C . ALA A 1 200 ? 13.312 -4.928 -7.188 1.00 89.62 200 ALA A C 1
ATOM 1538 O O . ALA A 1 200 ? 13.477 -4.976 -8.409 1.00 89.62 200 ALA A O 1
ATOM 1539 N N . ILE A 1 201 ? 12.885 -5.987 -6.498 1.00 89.88 201 ILE A N 1
ATOM 1540 C CA . ILE A 1 201 ? 12.570 -7.272 -7.128 1.00 89.88 201 ILE A CA 1
ATOM 1541 C C . ILE A 1 201 ? 11.308 -7.160 -7.980 1.00 89.88 201 ILE A C 1
ATOM 1543 O O . ILE A 1 201 ? 11.290 -7.665 -9.105 1.00 89.88 201 ILE A O 1
ATOM 1547 N N . VAL A 1 202 ? 10.270 -6.489 -7.478 1.00 92.69 202 VAL A N 1
ATOM 1548 C CA . VAL A 1 202 ? 9.046 -6.223 -8.241 1.00 92.69 202 VAL A CA 1
ATOM 1549 C C . VAL A 1 202 ? 9.377 -5.401 -9.484 1.00 92.69 202 VAL A C 1
ATOM 1551 O O . VAL A 1 202 ? 8.972 -5.776 -10.583 1.00 92.69 202 VAL A O 1
ATOM 1554 N N . ILE A 1 203 ? 10.178 -4.342 -9.342 1.00 93.50 203 ILE A N 1
ATOM 1555 C CA . ILE A 1 203 ? 10.634 -3.509 -10.460 1.00 93.50 203 ILE A CA 1
ATOM 1556 C C . ILE A 1 203 ? 11.354 -4.354 -11.519 1.00 93.50 203 ILE A C 1
ATOM 1558 O O . ILE A 1 203 ? 10.992 -4.315 -12.695 1.00 93.50 203 ILE A O 1
ATOM 1562 N N . GLN A 1 204 ? 12.336 -5.162 -11.107 1.00 91.31 204 GLN A N 1
ATOM 1563 C CA . GLN A 1 204 ? 13.092 -6.016 -12.022 1.00 91.31 204 GLN A CA 1
ATOM 1564 C C . GLN A 1 204 ? 12.196 -7.049 -12.714 1.00 91.31 204 GLN A C 1
ATOM 1566 O O . GLN A 1 204 ? 12.342 -7.310 -13.910 1.00 91.31 204 GLN A O 1
ATOM 1571 N N . TYR A 1 205 ? 11.272 -7.655 -11.967 1.00 94.12 205 TYR A N 1
ATOM 1572 C CA . TYR A 1 205 ? 10.321 -8.608 -12.520 1.00 94.12 205 TYR A CA 1
ATOM 1573 C C . TYR A 1 205 ? 9.465 -7.949 -13.598 1.00 94.12 205 TYR A C 1
ATOM 1575 O O . TYR A 1 205 ? 9.336 -8.487 -14.695 1.00 94.12 205 TYR A O 1
ATOM 1583 N N . MET A 1 206 ? 8.928 -6.771 -13.314 1.00 95.75 206 MET A N 1
ATOM 1584 C CA . MET A 1 206 ? 8.048 -6.069 -14.233 1.00 95.75 206 MET A CA 1
ATOM 1585 C C . MET A 1 206 ? 8.765 -5.609 -15.509 1.00 95.75 206 MET A C 1
ATOM 1587 O O . MET A 1 206 ? 8.215 -5.783 -16.598 1.00 95.75 206 MET A O 1
ATOM 1591 N N . ASP A 1 207 ? 10.008 -5.128 -15.405 1.00 92.88 207 ASP A N 1
ATOM 1592 C CA . ASP A 1 207 ? 10.849 -4.788 -16.564 1.00 92.88 207 ASP A CA 1
ATOM 1593 C C . ASP A 1 207 ? 11.127 -6.009 -17.460 1.00 92.88 207 ASP A C 1
ATOM 1595 O O . ASP A 1 207 ? 11.172 -5.899 -18.685 1.00 92.88 207 ASP A O 1
ATOM 1599 N N . ALA A 1 208 ? 11.297 -7.190 -16.858 1.00 94.62 208 ALA A N 1
ATOM 1600 C CA . ALA A 1 208 ? 11.598 -8.425 -17.577 1.00 94.62 208 ALA A CA 1
ATOM 1601 C C . ALA A 1 208 ? 10.366 -9.095 -18.220 1.00 94.62 208 ALA A C 1
ATOM 1603 O O . ALA A 1 208 ? 10.535 -10.020 -19.018 1.00 94.62 208 ALA A O 1
ATOM 1604 N N . HIS A 1 209 ? 9.139 -8.668 -17.889 1.00 95.88 209 HIS A N 1
ATOM 1605 C CA . HIS A 1 209 ? 7.902 -9.326 -18.339 1.00 95.88 209 HIS A CA 1
ATOM 1606 C C . HIS A 1 209 ? 6.834 -8.341 -18.863 1.00 95.88 209 HIS A C 1
ATOM 1608 O O . HIS A 1 209 ? 5.685 -8.398 -18.419 1.00 95.88 209 HIS A O 1
ATOM 1614 N N . PRO A 1 210 ? 7.141 -7.488 -19.864 1.00 96.69 210 PRO A N 1
ATOM 1615 C CA . PRO A 1 210 ? 6.178 -6.528 -20.417 1.00 96.69 210 PRO A CA 1
ATOM 1616 C C . PRO A 1 210 ? 4.911 -7.172 -20.989 1.00 96.69 210 PRO A C 1
ATOM 1618 O O . PRO A 1 210 ? 3.830 -6.595 -20.925 1.00 96.69 210 PRO A O 1
ATOM 1621 N N . ALA A 1 211 ? 5.014 -8.405 -21.491 1.00 96.25 211 ALA A N 1
ATOM 1622 C CA . ALA A 1 211 ? 3.874 -9.157 -22.012 1.00 96.25 211 ALA A CA 1
ATOM 1623 C C . ALA A 1 211 ? 2.829 -9.534 -20.944 1.00 96.25 211 ALA A C 1
ATOM 1625 O O . ALA A 1 211 ? 1.745 -9.982 -21.302 1.00 96.25 211 ALA A O 1
ATOM 1626 N N . GLN A 1 212 ? 3.146 -9.386 -19.653 1.00 95.75 212 GLN A N 1
ATOM 1627 C CA . GLN A 1 212 ? 2.249 -9.724 -18.546 1.00 95.75 212 GLN A CA 1
ATOM 1628 C C . GLN A 1 212 ? 1.575 -8.501 -17.920 1.00 95.75 212 GLN A C 1
ATOM 1630 O O . GLN A 1 212 ? 0.802 -8.651 -16.984 1.00 95.75 212 GLN A O 1
ATOM 1635 N N . TRP A 1 213 ? 1.830 -7.282 -18.404 1.00 94.81 213 TRP A N 1
ATOM 1636 C CA . TRP A 1 213 ? 1.301 -6.068 -17.769 1.00 94.81 213 TRP A CA 1
ATOM 1637 C C . TRP A 1 213 ? -0.228 -5.936 -17.830 1.00 94.81 213 TRP A C 1
ATOM 1639 O O . TRP A 1 213 ? -0.798 -5.089 -17.156 1.00 94.81 213 TRP A O 1
ATOM 1649 N N . ASN A 1 214 ? -0.913 -6.774 -18.602 1.00 93.50 214 ASN A N 1
ATOM 1650 C CA . ASN A 1 214 ? -2.371 -6.814 -18.662 1.00 93.50 214 ASN A CA 1
ATOM 1651 C C . ASN A 1 214 ? -3.024 -7.705 -17.587 1.00 93.50 214 ASN A C 1
ATOM 1653 O O . ASN A 1 214 ? -4.250 -7.794 -17.564 1.00 93.50 214 ASN A O 1
ATOM 1657 N N . ILE A 1 215 ? -2.249 -8.387 -16.736 1.00 92.75 215 ILE A N 1
ATOM 1658 C CA . ILE A 1 215 ? -2.793 -9.179 -15.620 1.00 92.75 215 ILE A CA 1
ATOM 1659 C C . ILE A 1 215 ? -2.874 -8.334 -14.338 1.00 92.75 215 ILE A C 1
ATOM 1661 O O . ILE A 1 215 ? -2.373 -7.208 -14.298 1.00 92.75 215 ILE A O 1
ATOM 1665 N N . SER A 1 216 ? -3.501 -8.871 -13.286 1.00 92.56 216 SER A N 1
ATOM 1666 C CA . SER A 1 216 ? -3.614 -8.190 -11.989 1.00 92.56 216 SER A CA 1
ATOM 1667 C C . SER A 1 216 ? -2.243 -7.803 -11.420 1.00 92.56 216 SER A C 1
ATOM 1669 O O . SER A 1 216 ? -1.301 -8.600 -11.421 1.00 92.56 216 SER A O 1
ATOM 1671 N N . ALA A 1 217 ? -2.131 -6.590 -10.875 1.00 94.31 217 ALA A N 1
ATOM 1672 C CA . ALA A 1 217 ? -0.907 -6.142 -10.217 1.00 94.31 217 ALA A CA 1
ATOM 1673 C C . ALA A 1 217 ? -0.541 -6.988 -8.986 1.00 94.31 217 ALA A C 1
ATOM 1675 O O . ALA A 1 217 ? 0.643 -7.238 -8.755 1.00 94.31 217 ALA A O 1
ATOM 1676 N N . SER A 1 218 ? -1.531 -7.458 -8.214 1.00 92.44 218 SER A N 1
ATOM 1677 C CA . SER A 1 218 ? -1.279 -8.338 -7.063 1.00 92.44 218 SER A CA 1
ATOM 1678 C C . SER A 1 218 ? -0.680 -9.678 -7.508 1.00 92.44 218 SER A C 1
ATOM 1680 O O . SER A 1 218 ? 0.302 -10.130 -6.917 1.00 92.44 218 SER A O 1
ATOM 1682 N N . ASP A 1 219 ? -1.168 -10.249 -8.615 1.00 92.06 219 ASP A N 1
ATOM 1683 C CA . ASP A 1 219 ? -0.633 -11.487 -9.202 1.00 92.06 219 ASP A CA 1
ATOM 1684 C C . ASP A 1 219 ? 0.794 -11.315 -9.740 1.00 92.06 219 ASP A C 1
ATOM 1686 O O . ASP A 1 219 ? 1.626 -12.224 -9.628 1.00 92.06 219 ASP A O 1
ATOM 1690 N N . LEU A 1 220 ? 1.105 -10.147 -10.310 1.00 94.38 220 LEU A N 1
ATOM 1691 C CA . LEU A 1 220 ? 2.454 -9.810 -10.772 1.00 94.38 220 LEU A CA 1
ATOM 1692 C C . LEU A 1 220 ? 3.437 -9.707 -9.608 1.00 94.38 220 LEU A C 1
ATOM 1694 O O . LEU A 1 220 ? 4.521 -10.287 -9.675 1.00 94.38 220 LEU A O 1
ATOM 1698 N N . ILE A 1 221 ? 3.050 -9.036 -8.521 1.00 93.31 221 ILE A N 1
ATOM 1699 C CA . ILE A 1 221 ? 3.868 -8.939 -7.303 1.00 93.31 221 ILE A CA 1
ATOM 1700 C C . ILE A 1 221 ? 4.052 -10.318 -6.673 1.00 93.31 221 ILE A C 1
ATOM 1702 O O . ILE A 1 221 ? 5.174 -10.696 -6.333 1.00 93.31 221 ILE A O 1
ATOM 1706 N N . PHE A 1 222 ? 2.987 -11.119 -6.591 1.00 90.31 222 PHE A N 1
ATOM 1707 C CA . PHE A 1 222 ? 3.078 -12.494 -6.110 1.00 90.31 222 PHE A CA 1
ATOM 1708 C C . PHE A 1 222 ? 4.043 -13.330 -6.966 1.00 90.31 222 PHE A C 1
ATOM 1710 O O . PHE A 1 222 ? 4.895 -14.053 -6.439 1.00 90.31 222 PHE A O 1
ATOM 1717 N N . SER A 1 2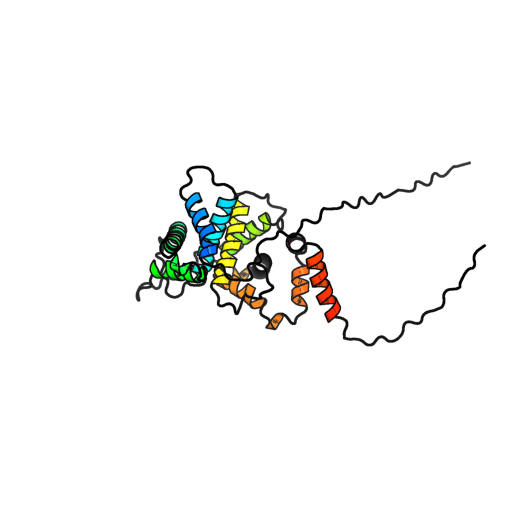23 ? 3.970 -13.194 -8.291 1.00 91.69 223 SER A N 1
ATOM 1718 C CA . SER A 1 223 ? 4.867 -13.876 -9.228 1.00 91.69 223 SER A CA 1
ATOM 1719 C C . SER A 1 223 ? 6.321 -13.419 -9.080 1.00 91.69 223 SER A C 1
ATOM 1721 O O . SER A 1 223 ? 7.227 -14.260 -9.109 1.00 91.69 223 SER A O 1
ATOM 1723 N N . ALA A 1 224 ? 6.550 -12.122 -8.854 1.00 91.81 224 ALA A N 1
ATOM 1724 C CA . ALA A 1 224 ? 7.864 -11.559 -8.560 1.00 91.81 224 ALA A CA 1
ATOM 1725 C C . ALA A 1 224 ? 8.446 -12.156 -7.269 1.00 91.81 224 ALA A C 1
ATOM 1727 O O . ALA A 1 224 ? 9.543 -12.719 -7.289 1.00 91.81 224 ALA A O 1
ATOM 1728 N N . CYS A 1 225 ? 7.681 -12.139 -6.173 1.00 87.38 225 CYS A N 1
ATOM 1729 C CA . CYS A 1 225 ? 8.083 -12.734 -4.898 1.00 87.38 225 CYS A CA 1
ATOM 1730 C C . CYS A 1 225 ? 8.373 -14.231 -5.008 1.00 87.38 225 CYS A C 1
ATOM 1732 O O . CYS A 1 225 ? 9.356 -14.723 -4.454 1.00 87.38 225 CYS A O 1
ATOM 1734 N N . LYS A 1 226 ? 7.536 -14.984 -5.731 1.00 85.44 226 LYS A N 1
ATOM 1735 C CA . LYS A 1 226 ? 7.684 -16.438 -5.857 1.00 85.44 226 LYS A CA 1
ATOM 1736 C C . LYS A 1 226 ? 9.031 -16.827 -6.469 1.00 85.44 226 LYS A C 1
ATOM 1738 O O . LYS A 1 226 ? 9.583 -17.865 -6.100 1.00 85.44 226 LYS A O 1
ATOM 1743 N N . ARG A 1 227 ? 9.607 -15.990 -7.341 1.00 79.94 227 ARG A N 1
ATOM 1744 C CA . ARG A 1 227 ? 10.959 -16.207 -7.887 1.00 79.94 227 ARG A CA 1
ATOM 1745 C C . ARG A 1 227 ? 12.066 -16.115 -6.832 1.00 79.94 227 ARG A C 1
ATOM 1747 O O . ARG A 1 227 ? 13.123 -16.700 -7.025 1.00 79.94 227 ARG A O 1
ATOM 1754 N N . LEU A 1 228 ? 11.822 -15.467 -5.694 1.00 70.75 228 LEU A N 1
ATOM 1755 C CA . LEU A 1 228 ? 12.764 -15.375 -4.568 1.00 70.75 228 LEU A CA 1
ATOM 1756 C C . LEU A 1 228 ? 12.700 -16.561 -3.592 1.00 70.75 228 LEU A C 1
ATOM 1758 O O . LEU A 1 228 ? 13.499 -16.649 -2.647 1.00 70.75 228 LEU A O 1
ATOM 1762 N N . SER A 1 229 ? 11.724 -17.455 -3.767 1.00 60.28 229 SER A N 1
ATOM 1763 C CA . SER A 1 229 ? 11.509 -18.599 -2.881 1.00 60.28 229 SER A CA 1
ATOM 1764 C C . SER A 1 229 ? 12.773 -19.483 -2.788 1.00 60.28 229 SER A C 1
ATOM 1766 O O . SER A 1 229 ? 13.514 -19.598 -3.770 1.00 60.28 229 SER A O 1
ATOM 1768 N N . PRO A 1 230 ? 13.067 -20.113 -1.625 1.00 52.38 230 PRO A N 1
ATOM 1769 C CA . PRO A 1 230 ? 14.331 -20.803 -1.351 1.00 52.38 230 PRO A CA 1
ATOM 1770 C C . PRO A 1 230 ? 14.781 -21.846 -2.374 1.00 52.38 230 PRO A C 1
ATOM 1772 O O . PRO A 1 230 ? 15.979 -22.084 -2.480 1.00 52.38 230 PRO A O 1
ATOM 1775 N N . VAL A 1 231 ? 13.867 -22.397 -3.176 1.00 48.19 231 VAL A N 1
ATOM 1776 C CA . VAL A 1 231 ? 14.201 -23.308 -4.282 1.00 48.19 231 VAL A CA 1
ATOM 1777 C C . VAL A 1 231 ? 15.175 -22.661 -5.292 1.00 48.19 231 VAL A C 1
ATOM 1779 O O . VAL A 1 231 ? 15.912 -23.373 -5.964 1.00 48.19 231 VAL A O 1
ATOM 1782 N N . GLN A 1 232 ? 15.268 -21.323 -5.354 1.00 47.25 232 GLN A N 1
ATOM 1783 C CA . GLN A 1 232 ? 16.294 -20.597 -6.125 1.00 47.25 232 GLN A CA 1
ATOM 1784 C C . GLN A 1 232 ? 17.412 -19.946 -5.279 1.00 47.25 232 GLN A C 1
ATOM 1786 O O . GLN A 1 232 ? 18.409 -19.491 -5.854 1.00 47.25 232 GLN A O 1
ATOM 1791 N N . ARG A 1 233 ? 17.311 -19.931 -3.936 1.00 49.19 233 ARG A N 1
ATOM 1792 C CA . ARG A 1 233 ? 18.307 -19.314 -3.020 1.00 49.19 233 ARG A CA 1
ATOM 1793 C C . ARG A 1 233 ? 19.646 -20.052 -2.979 1.00 49.19 233 ARG A C 1
ATOM 1795 O O . ARG A 1 233 ? 20.640 -19.467 -2.557 1.00 49.19 233 ARG A O 1
ATOM 1802 N N . GLU A 1 234 ? 19.698 -21.298 -3.440 1.00 47.31 234 GLU A N 1
ATOM 1803 C CA . GLU A 1 234 ? 20.962 -22.032 -3.592 1.00 47.31 234 GLU A CA 1
ATOM 1804 C C . GLU A 1 234 ? 21.754 -21.621 -4.847 1.00 47.31 234 GLU A C 1
ATOM 1806 O O . GLU A 1 234 ? 22.924 -21.976 -4.993 1.00 47.31 234 GLU A O 1
ATOM 1811 N N . SER A 1 235 ? 21.167 -20.823 -5.747 1.00 44.59 235 SER A N 1
ATOM 1812 C CA . SER A 1 235 ? 21.844 -20.396 -6.970 1.00 44.59 235 SER A CA 1
ATOM 1813 C C . SER A 1 235 ? 22.591 -19.067 -6.790 1.00 44.59 235 SER A C 1
ATOM 1815 O O . SER A 1 235 ? 22.096 -18.110 -6.195 1.00 44.59 235 SER A O 1
ATOM 1817 N N . LYS A 1 236 ? 23.780 -18.966 -7.400 1.00 50.72 236 LYS A N 1
ATOM 1818 C CA . LYS A 1 236 ? 24.641 -17.765 -7.531 1.00 50.72 236 LYS A CA 1
ATOM 1819 C C . LYS A 1 236 ? 23.954 -16.535 -8.178 1.00 50.72 236 LYS A C 1
ATOM 1821 O O . LYS A 1 236 ? 24.623 -15.552 -8.482 1.00 50.72 236 LYS A O 1
ATOM 1826 N N . SER A 1 237 ? 22.649 -16.599 -8.442 1.00 50.66 237 SER A N 1
ATOM 1827 C CA . SER A 1 237 ? 21.869 -15.582 -9.144 1.00 50.66 237 SER A CA 1
ATOM 1828 C C . SER A 1 237 ? 21.516 -14.387 -8.253 1.00 50.66 237 SER A C 1
ATOM 1830 O O . SER A 1 237 ? 21.550 -13.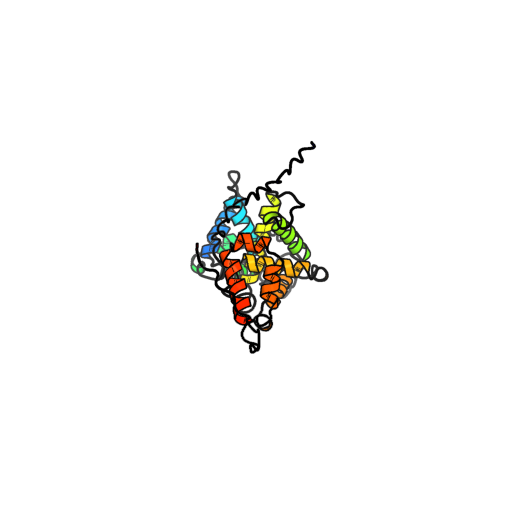257 -8.723 1.00 50.66 237 SER A O 1
ATOM 1832 N N . TYR A 1 238 ? 21.278 -14.593 -6.951 1.00 46.25 238 TYR A N 1
ATOM 1833 C CA . TYR A 1 238 ? 20.868 -13.505 -6.049 1.00 46.25 238 TYR A CA 1
ATOM 1834 C C . TYR A 1 238 ? 21.946 -12.418 -5.890 1.00 46.25 238 TYR A C 1
ATOM 1836 O O . TYR A 1 238 ? 21.659 -11.232 -6.005 1.00 46.25 238 TYR A O 1
ATOM 1844 N N . SER A 1 239 ? 23.218 -12.801 -5.728 1.00 52.00 239 SER A N 1
ATOM 1845 C CA . SER A 1 239 ? 24.327 -11.834 -5.685 1.00 52.00 239 SER A CA 1
ATOM 1846 C C . SER A 1 239 ? 24.539 -11.116 -7.022 1.00 52.00 239 SER A C 1
ATOM 1848 O O . SER A 1 239 ? 24.967 -9.964 -7.036 1.00 52.00 239 SER A O 1
ATOM 1850 N N . ARG A 1 240 ? 24.199 -11.764 -8.145 1.00 53.19 240 ARG A N 1
ATOM 1851 C CA . ARG A 1 240 ? 24.274 -11.173 -9.487 1.00 53.19 240 ARG A CA 1
ATOM 1852 C C . ARG A 1 240 ? 23.160 -10.145 -9.720 1.00 53.19 240 ARG A C 1
ATOM 1854 O O . ARG A 1 240 ? 23.434 -9.086 -10.275 1.00 53.19 240 ARG A O 1
ATOM 1861 N N . VAL A 1 241 ? 21.950 -10.418 -9.229 1.00 52.59 241 VAL A N 1
ATOM 1862 C CA . VAL A 1 241 ? 20.811 -9.483 -9.238 1.00 52.59 241 VAL A CA 1
ATOM 1863 C C . VAL A 1 241 ? 21.134 -8.224 -8.432 1.00 52.59 241 VAL A C 1
ATOM 1865 O O . VAL A 1 241 ? 21.008 -7.117 -8.945 1.00 52.59 241 VAL A O 1
ATOM 1868 N N . VAL A 1 242 ? 21.667 -8.389 -7.218 1.00 50.16 242 VAL A N 1
ATOM 1869 C CA . VAL A 1 242 ? 22.108 -7.272 -6.364 1.00 50.16 242 VAL A CA 1
ATOM 1870 C C . VAL A 1 242 ? 23.216 -6.443 -7.036 1.00 50.16 242 VAL A C 1
ATOM 1872 O O . VAL A 1 242 ? 23.245 -5.222 -6.913 1.00 50.16 242 VAL A O 1
ATOM 1875 N N . SER A 1 243 ? 24.111 -7.079 -7.800 1.00 51.94 243 SER A N 1
ATOM 1876 C CA . SER A 1 243 ? 25.198 -6.384 -8.508 1.00 51.94 243 SER A CA 1
ATOM 1877 C C . SER A 1 243 ? 24.777 -5.617 -9.770 1.00 51.94 243 SER A C 1
ATOM 1879 O O . SER A 1 243 ? 25.546 -4.781 -10.233 1.00 51.94 243 SER A O 1
ATOM 1881 N N . GLN A 1 244 ? 23.592 -5.885 -10.336 1.00 45.66 244 GLN A N 1
ATOM 1882 C CA . GLN A 1 244 ? 23.101 -5.202 -11.545 1.00 45.66 244 GLN A CA 1
ATOM 1883 C C . GLN A 1 244 ? 22.467 -3.833 -11.262 1.00 45.66 244 GLN A C 1
ATOM 1885 O O . GLN A 1 244 ? 22.355 -3.027 -12.181 1.00 45.66 244 GLN A O 1
ATOM 1890 N N . TYR A 1 245 ? 22.123 -3.539 -10.004 1.00 48.62 245 TYR A N 1
ATOM 1891 C CA . TYR A 1 245 ? 21.560 -2.251 -9.583 1.00 48.62 245 TYR A CA 1
ATOM 1892 C C . TYR A 1 245 ? 22.394 -1.614 -8.462 1.00 48.62 245 TYR A C 1
ATOM 1894 O O . TYR A 1 245 ? 21.878 -1.352 -7.374 1.00 48.62 245 TYR A O 1
ATOM 1902 N N . PRO A 1 246 ? 23.697 -1.360 -8.685 1.00 44.28 246 PRO A N 1
ATOM 1903 C CA . PRO A 1 246 ? 24.582 -0.894 -7.627 1.00 44.28 246 PRO A CA 1
ATOM 1904 C C . PRO A 1 246 ? 24.132 0.451 -7.045 1.00 44.28 246 PRO A C 1
ATOM 1906 O O . PRO A 1 246 ? 24.310 0.639 -5.853 1.00 44.28 246 PRO A O 1
ATOM 1909 N N . GLY A 1 247 ? 23.489 1.333 -7.826 1.00 41.94 247 GLY A N 1
ATOM 1910 C CA . GLY A 1 247 ? 22.962 2.621 -7.344 1.00 41.94 247 GLY A CA 1
ATOM 1911 C C . GLY A 1 247 ? 21.877 2.479 -6.272 1.00 41.94 247 GLY A C 1
ATOM 1912 O O . GLY A 1 247 ? 21.960 3.127 -5.237 1.00 41.94 247 GLY A O 1
ATOM 1913 N N . VAL A 1 248 ? 20.945 1.537 -6.455 1.00 42.28 248 VAL A N 1
ATOM 1914 C CA . VAL A 1 248 ? 19.893 1.222 -5.468 1.00 42.28 248 VAL A CA 1
ATOM 1915 C C . VAL A 1 248 ? 20.507 0.627 -4.204 1.00 42.28 248 VAL A C 1
ATOM 1917 O O . VAL A 1 248 ? 20.092 0.925 -3.094 1.00 42.28 248 VAL A O 1
ATOM 1920 N N . PHE A 1 249 ? 21.539 -0.206 -4.344 1.00 40.12 249 PHE A N 1
ATOM 1921 C CA . PHE A 1 249 ? 22.138 -0.893 -3.200 1.00 40.12 249 PHE A CA 1
ATOM 1922 C C . PHE A 1 249 ? 23.176 -0.059 -2.437 1.00 40.12 249 PHE A C 1
ATOM 1924 O O . PHE A 1 249 ? 23.296 -0.231 -1.225 1.00 40.12 249 PHE A O 1
ATOM 1931 N N . HIS A 1 250 ? 23.915 0.838 -3.095 1.00 37.84 250 HIS A N 1
ATOM 1932 C CA . HIS A 1 250 ? 24.916 1.685 -2.437 1.00 37.84 250 HIS A CA 1
ATOM 1933 C C . HIS A 1 250 ? 24.272 2.713 -1.504 1.00 37.84 250 HIS A C 1
ATOM 1935 O O . HIS A 1 250 ? 24.800 2.963 -0.423 1.00 37.84 250 HIS A O 1
ATOM 1941 N N . GLU A 1 251 ? 23.127 3.262 -1.911 1.00 35.81 251 GLU A N 1
ATOM 1942 C CA . GLU A 1 251 ? 22.379 4.267 -1.153 1.00 35.81 251 GLU A CA 1
ATOM 1943 C C . GLU A 1 251 ? 21.593 3.648 0.020 1.00 35.81 251 GLU A C 1
ATOM 1945 O O . GLU A 1 251 ? 21.425 4.280 1.059 1.00 35.81 251 GLU A O 1
ATOM 1950 N N . ILE A 1 252 ? 21.193 2.375 -0.098 1.00 37.75 252 ILE A N 1
ATOM 1951 C CA . ILE A 1 252 ? 20.355 1.677 0.897 1.00 37.75 252 ILE A CA 1
ATOM 1952 C C . ILE A 1 252 ? 21.173 0.873 1.924 1.00 37.75 252 ILE A C 1
ATOM 1954 O O . ILE A 1 252 ? 20.710 0.657 3.038 1.00 37.75 252 ILE A O 1
ATOM 1958 N N . TRP A 1 253 ? 22.390 0.420 1.596 1.00 35.91 253 TRP A N 1
ATOM 1959 C CA . TRP A 1 253 ? 23.183 -0.461 2.478 1.00 35.91 253 TRP A CA 1
ATOM 1960 C C . TRP A 1 253 ? 24.502 0.148 2.970 1.00 35.91 253 TRP A C 1
ATOM 1962 O O . TRP A 1 253 ? 25.158 -0.429 3.850 1.00 35.91 253 TRP A O 1
ATOM 1972 N N . GLY A 1 254 ? 24.931 1.266 2.377 1.00 40.62 254 GLY A N 1
ATOM 1973 C CA . GLY A 1 254 ? 26.306 1.749 2.464 1.00 40.62 254 GLY A CA 1
ATOM 1974 C C . GLY A 1 254 ? 27.340 0.696 2.016 1.00 40.62 254 GLY A C 1
ATOM 1975 O O . GLY A 1 254 ? 27.064 -0.497 1.844 1.00 40.62 254 GLY A O 1
ATOM 1976 N N . ASP A 1 255 ? 28.603 1.101 1.881 1.00 39.84 255 ASP A N 1
ATOM 1977 C CA . ASP A 1 255 ? 29.696 0.198 1.476 1.00 39.84 255 ASP A CA 1
ATOM 1978 C C . ASP A 1 255 ? 29.796 -1.080 2.338 1.00 39.84 255 ASP A C 1
ATOM 1980 O O . ASP A 1 255 ? 30.256 -2.130 1.880 1.00 39.84 255 ASP A O 1
ATOM 1984 N N . LYS A 1 256 ? 29.467 -0.988 3.635 1.00 40.03 256 LYS A N 1
ATOM 1985 C CA . LYS A 1 256 ? 29.641 -2.097 4.586 1.00 40.03 256 LYS A CA 1
ATOM 1986 C C . LYS A 1 256 ? 28.657 -3.238 4.316 1.00 40.03 256 LYS A C 1
ATOM 1988 O O . LYS A 1 256 ? 29.074 -4.397 4.386 1.00 40.03 256 LYS A O 1
ATOM 1993 N N . GLY A 1 257 ? 27.402 -2.942 3.966 1.00 41.00 257 GLY A N 1
ATOM 1994 C CA . GLY A 1 257 ? 26.419 -3.969 3.611 1.00 41.00 257 GLY A CA 1
ATOM 1995 C C . GLY A 1 257 ? 26.770 -4.669 2.297 1.00 41.00 257 GLY A C 1
ATOM 1996 O O . GLY A 1 257 ? 26.780 -5.902 2.233 1.00 41.00 257 GLY A O 1
ATOM 1997 N N . PHE A 1 258 ? 27.211 -3.899 1.296 1.00 41.41 258 PHE A N 1
ATOM 1998 C CA . PHE A 1 258 ? 27.677 -4.430 0.012 1.00 41.41 258 PHE A CA 1
ATOM 1999 C C . PHE A 1 258 ? 28.919 -5.330 0.165 1.00 41.41 258 PHE A C 1
ATOM 2001 O O . PHE A 1 258 ? 28.961 -6.455 -0.345 1.00 41.41 258 PHE A O 1
ATOM 2008 N N . ARG A 1 259 ? 29.915 -4.896 0.956 1.00 43.34 259 ARG A N 1
ATOM 2009 C CA . ARG A 1 259 ? 31.125 -5.688 1.243 1.00 43.34 259 ARG A CA 1
ATOM 2010 C C . ARG A 1 259 ? 30.820 -6.989 1.988 1.00 43.34 259 ARG A C 1
ATOM 2012 O O . ARG A 1 259 ? 31.468 -7.997 1.707 1.00 43.34 259 ARG A O 1
ATOM 2019 N N . ASN A 1 260 ? 29.847 -7.007 2.899 1.00 40.16 260 ASN A N 1
ATOM 2020 C CA . ASN A 1 260 ? 29.462 -8.219 3.629 1.00 40.16 260 ASN A CA 1
ATOM 2021 C C . ASN A 1 260 ? 28.747 -9.242 2.732 1.00 40.16 260 ASN A C 1
ATOM 2023 O O . ASN A 1 260 ? 29.086 -10.427 2.784 1.00 40.16 260 ASN A O 1
ATOM 2027 N N . ALA A 1 261 ? 27.854 -8.795 1.844 1.00 39.44 261 ALA A N 1
ATOM 2028 C CA . ALA A 1 261 ? 27.232 -9.653 0.833 1.00 39.44 261 ALA A CA 1
ATOM 2029 C C . ALA A 1 261 ? 28.277 -10.257 -0.130 1.00 39.44 261 ALA A C 1
ATOM 2031 O O . ALA A 1 261 ? 28.277 -11.466 -0.388 1.00 39.44 261 ALA A O 1
ATOM 2032 N N . ALA A 1 262 ? 29.246 -9.449 -0.576 1.00 38.31 262 ALA A N 1
ATOM 2033 C CA . ALA A 1 262 ? 30.363 -9.911 -1.400 1.00 38.31 262 ALA A CA 1
ATOM 2034 C C . ALA A 1 262 ? 31.277 -10.911 -0.657 1.00 38.31 262 ALA A C 1
ATOM 2036 O O . ALA A 1 262 ? 31.674 -11.931 -1.224 1.00 38.31 262 ALA A O 1
ATOM 2037 N N . LYS A 1 263 ? 31.566 -10.692 0.636 1.00 38.16 263 LYS A N 1
ATOM 2038 C CA . LYS A 1 263 ? 32.390 -11.598 1.466 1.00 38.16 263 LYS A CA 1
ATOM 2039 C C . LYS A 1 263 ? 31.753 -12.977 1.648 1.00 38.16 263 LYS A C 1
ATOM 2041 O O . LYS A 1 263 ? 32.465 -13.982 1.623 1.00 38.16 263 LYS A O 1
ATOM 2046 N N . ILE A 1 264 ? 30.430 -13.031 1.812 1.00 37.72 264 ILE A N 1
ATOM 2047 C CA . ILE A 1 264 ? 29.665 -14.285 1.907 1.00 37.72 264 ILE A CA 1
ATOM 2048 C C . ILE A 1 264 ? 29.742 -15.055 0.579 1.00 37.72 264 ILE A C 1
ATOM 2050 O O . ILE A 1 264 ? 29.962 -16.268 0.587 1.00 37.72 264 ILE A O 1
ATOM 2054 N N . SER A 1 265 ? 29.659 -14.351 -0.556 1.00 38.66 265 SER A N 1
ATOM 2055 C CA . SER A 1 265 ? 29.811 -14.948 -1.890 1.00 38.66 265 SER A CA 1
ATOM 2056 C C . SER A 1 265 ? 31.229 -15.481 -2.149 1.00 38.66 265 SER A C 1
ATOM 2058 O O . SER A 1 265 ? 31.379 -16.531 -2.771 1.00 38.66 265 SER A O 1
ATOM 2060 N N . ILE A 1 266 ? 32.273 -14.799 -1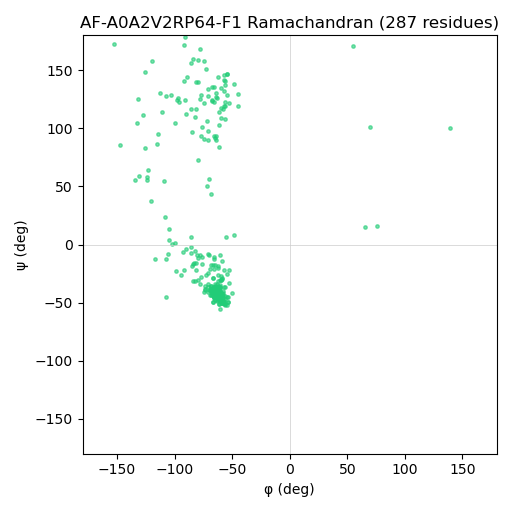.658 1.00 42.44 266 ILE A N 1
ATOM 2061 C CA . ILE A 1 266 ? 33.677 -15.215 -1.835 1.00 42.44 266 ILE A CA 1
ATOM 2062 C C . ILE A 1 266 ? 34.031 -16.411 -0.937 1.00 42.44 266 ILE A C 1
ATOM 2064 O O . ILE A 1 266 ? 34.694 -17.339 -1.398 1.00 42.44 266 ILE A O 1
ATOM 2068 N N . ARG A 1 267 ? 33.570 -16.446 0.325 1.00 40.88 267 ARG A N 1
ATOM 2069 C CA . ARG A 1 267 ? 33.839 -17.584 1.230 1.00 40.88 267 ARG A CA 1
ATOM 2070 C C . ARG A 1 267 ? 33.212 -18.888 0.736 1.00 40.88 267 ARG A C 1
ATOM 2072 O O . ARG A 1 267 ? 33.860 -19.922 0.818 1.00 40.88 267 ARG A O 1
ATOM 2079 N N . LYS A 1 268 ? 32.005 -18.841 0.162 1.00 43.59 268 LYS A N 1
ATOM 2080 C CA . LYS A 1 268 ? 31.324 -20.035 -0.372 1.00 43.59 268 LYS A CA 1
ATOM 2081 C C . LYS A 1 268 ? 31.869 -20.521 -1.725 1.00 43.59 268 LYS A C 1
ATOM 2083 O O . LYS A 1 268 ? 31.531 -21.616 -2.153 1.00 43.59 268 LYS A O 1
ATOM 2088 N N . GLY A 1 269 ? 32.717 -19.735 -2.396 1.00 41.44 269 GLY A N 1
ATOM 2089 C CA . GLY A 1 269 ? 33.366 -20.114 -3.656 1.00 41.44 269 GLY A CA 1
ATOM 2090 C C . GLY A 1 269 ? 34.750 -20.758 -3.511 1.00 41.44 269 GLY A C 1
ATOM 2091 O O . GLY A 1 269 ? 35.302 -21.192 -4.517 1.00 41.44 269 GLY A O 1
ATOM 2092 N N . LYS A 1 270 ? 35.328 -20.811 -2.299 1.00 42.66 270 LYS A N 1
ATOM 2093 C CA . LYS A 1 270 ? 36.739 -21.188 -2.076 1.00 42.66 270 LYS A CA 1
ATOM 2094 C C . LYS A 1 270 ? 36.961 -22.603 -1.511 1.00 42.66 270 LYS A C 1
ATOM 2096 O O . LYS A 1 270 ? 38.076 -22.910 -1.108 1.00 42.66 270 LYS A O 1
ATOM 2101 N N . GLU A 1 271 ? 35.948 -23.470 -1.508 1.00 44.91 271 GLU A N 1
ATOM 2102 C CA . GLU A 1 271 ? 36.081 -24.869 -1.046 1.00 44.91 271 GLU A CA 1
ATOM 2103 C C . GLU A 1 271 ? 36.029 -25.926 -2.160 1.00 44.91 271 GLU A C 1
ATOM 2105 O O . GLU A 1 271 ? 35.773 -27.097 -1.901 1.00 44.91 271 GLU A O 1
ATOM 2110 N N . ILE A 1 272 ? 36.343 -25.569 -3.409 1.00 42.56 272 ILE A N 1
ATOM 2111 C CA . ILE A 1 272 ? 36.582 -26.579 -4.450 1.00 42.56 272 ILE A CA 1
ATOM 2112 C C . ILE A 1 272 ? 37.859 -26.230 -5.211 1.00 42.56 272 ILE A C 1
ATOM 2114 O O . ILE A 1 272 ? 37.873 -25.323 -6.038 1.00 42.56 272 ILE A O 1
ATOM 2118 N N . GLY A 1 273 ? 38.932 -26.971 -4.922 1.00 31.83 273 GLY A N 1
ATOM 2119 C CA . GLY A 1 273 ? 40.147 -26.992 -5.737 1.00 31.83 273 GLY A CA 1
ATOM 2120 C C . GLY A 1 273 ? 41.436 -27.014 -4.924 1.00 31.83 273 GLY A C 1
ATOM 2121 O O . GLY A 1 273 ? 41.901 -25.980 -4.454 1.00 31.83 273 GLY A O 1
ATOM 2122 N N . LYS A 1 274 ? 42.029 -28.207 -4.800 1.00 32.62 274 LYS A N 1
ATOM 2123 C CA . LYS A 1 274 ? 43.409 -28.432 -4.349 1.00 32.62 274 LYS A CA 1
ATOM 2124 C C . LYS A 1 274 ? 44.375 -27.461 -5.039 1.00 32.62 274 LYS A C 1
ATOM 2126 O O . LYS A 1 274 ? 44.416 -27.383 -6.262 1.00 32.62 274 LYS A O 1
ATOM 2131 N N . VAL A 1 275 ? 45.192 -26.794 -4.232 1.00 33.59 275 VAL A N 1
ATOM 2132 C CA . VAL A 1 275 ? 46.385 -26.070 -4.672 1.00 33.59 275 VAL A CA 1
ATOM 2133 C C . VAL A 1 275 ? 47.467 -27.096 -5.002 1.00 33.59 275 VAL A C 1
ATOM 2135 O O . VAL A 1 275 ? 47.882 -27.850 -4.125 1.00 33.59 275 VAL A O 1
ATOM 2138 N N . THR A 1 276 ? 47.960 -27.092 -6.238 1.00 35.16 276 THR A N 1
ATOM 2139 C CA . THR A 1 276 ? 49.288 -27.622 -6.563 1.00 35.16 276 THR A CA 1
ATOM 2140 C C . THR A 1 276 ? 50.048 -26.617 -7.418 1.00 35.16 276 THR A C 1
ATOM 2142 O O . THR A 1 276 ? 49.588 -26.238 -8.489 1.00 35.16 276 THR A O 1
ATOM 2145 N N . ASN A 1 277 ? 51.233 -26.277 -6.909 1.00 34.00 277 ASN A N 1
ATOM 2146 C CA . ASN A 1 277 ? 52.411 -25.719 -7.571 1.00 34.00 277 ASN A CA 1
ATOM 2147 C C . ASN A 1 277 ? 52.357 -24.279 -8.099 1.00 34.00 277 ASN A C 1
ATOM 2149 O O . ASN A 1 277 ? 51.954 -24.009 -9.225 1.00 34.00 277 ASN A O 1
ATOM 2153 N N . LEU A 1 278 ? 52.963 -23.384 -7.317 1.00 26.70 278 LEU A N 1
ATOM 2154 C CA . LEU A 1 278 ? 53.710 -22.243 -7.839 1.00 26.70 278 LEU A CA 1
ATOM 2155 C C . LEU A 1 278 ? 55.100 -22.247 -7.189 1.00 26.70 278 LEU A C 1
ATOM 2157 O O . LEU A 1 278 ? 55.231 -22.067 -5.979 1.00 26.70 278 LEU A O 1
ATOM 2161 N N . SER A 1 279 ? 56.120 -22.519 -8.007 1.00 27.33 279 SER A N 1
ATOM 2162 C CA . SER A 1 279 ? 57.534 -22.426 -7.643 1.00 27.33 279 SER A CA 1
ATOM 2163 C C . SER A 1 279 ? 57.903 -20.983 -7.316 1.00 27.33 279 SER A C 1
ATOM 2165 O O . SER A 1 279 ? 57.633 -20.072 -8.096 1.00 27.33 279 SER A O 1
ATOM 2167 N N . ILE A 1 280 ? 58.563 -20.794 -6.177 1.00 29.41 280 ILE A N 1
ATOM 2168 C CA . ILE A 1 280 ? 59.160 -19.529 -5.754 1.00 29.41 280 ILE A CA 1
ATOM 2169 C C . ILE A 1 280 ? 60.654 -19.594 -6.104 1.00 29.41 280 ILE A C 1
ATOM 2171 O O . ILE A 1 280 ? 61.344 -20.517 -5.673 1.00 29.41 280 ILE A O 1
ATOM 2175 N N . HIS A 1 281 ? 61.161 -18.627 -6.872 1.00 28.14 281 HIS A N 1
ATOM 2176 C CA . HIS A 1 281 ? 62.601 -18.356 -6.961 1.00 28.14 281 HIS A CA 1
ATOM 2177 C C . HIS A 1 281 ? 63.018 -17.339 -5.880 1.00 28.14 281 HIS A C 1
ATOM 2179 O O . HIS A 1 281 ? 62.235 -16.441 -5.565 1.00 28.14 281 HIS A O 1
ATOM 2185 N N . PRO A 1 282 ? 64.222 -17.469 -5.290 1.00 33.81 282 PRO A N 1
ATOM 2186 C CA . PRO A 1 282 ? 64.630 -16.674 -4.135 1.00 33.81 282 PRO A CA 1
ATOM 2187 C C . PRO A 1 282 ? 65.087 -15.255 -4.512 1.00 33.81 282 PRO A C 1
ATOM 2189 O O . PRO A 1 282 ? 65.811 -15.054 -5.486 1.00 33.81 282 PRO A O 1
ATOM 2192 N N . MET A 1 283 ? 64.698 -14.279 -3.682 1.00 25.89 283 MET A N 1
ATOM 2193 C CA . MET A 1 283 ? 65.255 -12.924 -3.666 1.00 25.89 283 MET A CA 1
ATOM 2194 C C . MET A 1 283 ? 66.684 -12.928 -3.108 1.00 25.89 283 MET A C 1
ATOM 2196 O O . MET A 1 283 ? 66.955 -13.506 -2.055 1.00 25.89 283 MET A O 1
ATOM 2200 N N . ILE A 1 284 ? 67.576 -12.223 -3.803 1.00 34.75 284 ILE A N 1
ATOM 2201 C CA . ILE A 1 284 ? 68.926 -11.874 -3.355 1.00 34.75 284 ILE A CA 1
ATOM 2202 C C . ILE A 1 284 ? 68.829 -10.721 -2.344 1.00 34.75 284 ILE A C 1
ATOM 2204 O O . ILE A 1 284 ? 68.210 -9.694 -2.615 1.00 34.75 284 ILE A O 1
ATOM 2208 N N . VAL A 1 285 ? 69.466 -10.898 -1.184 1.00 35.44 285 VAL A N 1
ATOM 2209 C CA . VAL A 1 285 ? 69.627 -9.888 -0.129 1.00 35.44 285 VAL A CA 1
ATOM 2210 C C . VAL A 1 285 ? 70.799 -8.969 -0.487 1.00 35.44 285 VAL A C 1
ATOM 2212 O O . VAL A 1 285 ? 71.940 -9.423 -0.557 1.00 35.44 285 VAL A O 1
ATOM 2215 N N . GLY A 1 286 ? 70.528 -7.680 -0.695 1.00 31.95 286 GLY A N 1
ATOM 2216 C CA . GLY A 1 286 ? 71.544 -6.630 -0.813 1.00 31.95 286 GLY A CA 1
ATOM 2217 C C . GLY A 1 286 ? 71.759 -5.925 0.526 1.00 31.95 286 GLY A C 1
ATOM 2218 O O . GLY A 1 286 ? 70.809 -5.412 1.111 1.00 31.95 286 GLY A O 1
ATOM 2219 N N . LYS A 1 287 ? 73.004 -5.942 1.012 1.00 35.78 287 LYS A N 1
ATOM 2220 C CA . LYS A 1 287 ? 73.470 -5.297 2.248 1.00 35.78 287 LYS A CA 1
ATOM 2221 C C . LYS A 1 287 ? 73.554 -3.773 2.115 1.00 35.78 287 LYS A C 1
ATOM 2223 O O . LYS A 1 287 ? 73.866 -3.257 1.047 1.00 35.78 287 LYS A O 1
ATOM 2228 N N . SER A 1 288 ? 73.365 -3.111 3.253 1.00 32.28 288 SER A N 1
ATOM 2229 C CA . SER A 1 288 ? 73.695 -1.714 3.526 1.00 32.28 288 SER A CA 1
ATOM 2230 C C . SER A 1 288 ? 75.170 -1.388 3.271 1.00 32.28 288 SER A C 1
ATOM 2232 O O . SER A 1 288 ? 76.043 -2.160 3.676 1.00 32.28 288 SER A O 1
ATOM 2234 N N . TYR A 1 289 ? 75.403 -0.204 2.707 1.00 47.91 289 TYR A N 1
ATOM 2235 C CA . TYR A 1 289 ? 76.528 0.684 3.001 1.00 47.91 289 TYR A CA 1
ATOM 2236 C C . TYR A 1 289 ? 75.987 2.108 3.098 1.00 47.91 289 TYR A C 1
ATOM 2238 O O . TYR A 1 289 ? 75.100 2.436 2.277 1.00 47.91 289 TYR A O 1
#

Foldseek 3Di:
DDDDDDDDDPPPPPPPPPPQQAFPVPPFPLDFQFLLNLLLLLVLLVCVVDPPDDDDLVSLLSPLLLLLLLQLLCLLQVVQFQDDPPDDSNNLSVQLSVQSVVCVVRRRDRSSVSSNVSRCVVGGDDPPRPDPPPEPAFLVNLVVLLVLLCQLLVVDVPDHNDSVSVSSSSSNLSNLSNLCSNDPCQQQNDSPAGSLNLSLLLSVQSVVCVVRRNGYSSVSSSVSSNCVHVVCVVDPVVLVSCVVCVSSVCNNHPPVNNVVSVVVVVVVVPPDDDDDDDDDDDDDDDDDD

Secondary structure (DSSP, 8-state):
--------------------PPP-------SPPBHHHHHHHHHHHHHHHS-SSPPPHHHHHHHHHHHHHHHHHHHH--TTB---TT--HHHHHHHHHHHHHH-GGGTTSBHHHHHHHHHHHHSBPPTT-----TTTTBHHHHHHHHHHHHHHTTS-TTS---HHHHHHHHHHHHHHHHHHHHS-TTSS--TT--HHHHHHHHHHHHHH-GGGTTSBHHHHHHHHHHTTSGGGTTSTHHHHHHHH-HHHHHHHHHHHHHHHHHHHHHHTTSSS------PPPPPPPPPP-

pLDDT: mean 75.15, std 23.02, range [25.89, 98.5]

Nearest PDB structures (foldseek):
  4o79-assembly1_A  TM=1.918E-01  e=2.309E+00  Arabidopsis thaliana
  8ji6-assembly1_A  TM=1.716E-01  e=4.289E+00  Aetokthonos hydrillicola Thurmond2011
  9dva-assembly1_H  TM=1.804E-01  e=7.293E+00  Mus musculus